Protein AF-B8C840-F1 (afdb_monomer)

Structure (mmCIF, N/CA/C/O backbone):
data_AF-B8C840-F1
#
_entry.id   AF-B8C840-F1
#
loop_
_atom_site.group_PDB
_atom_site.id
_atom_site.type_symbol
_atom_site.label_atom_id
_atom_site.label_alt_id
_atom_site.label_comp_id
_atom_site.label_asym_id
_atom_site.label_entity_id
_atom_site.label_seq_id
_atom_site.pdbx_PDB_ins_code
_atom_site.Cartn_x
_atom_site.Cartn_y
_atom_site.Cartn_z
_atom_site.occupancy
_atom_site.B_iso_or_equiv
_atom_site.auth_seq_id
_atom_site.auth_comp_id
_atom_site.auth_asym_id
_atom_site.auth_atom_id
_atom_site.pdbx_PDB_model_num
ATOM 1 N N . CYS A 1 1 ? 48.758 -0.152 -31.424 1.00 88.00 1 CYS A N 1
ATOM 2 C CA . CYS A 1 1 ? 49.260 -1.072 -30.377 1.00 88.00 1 CYS A CA 1
ATOM 3 C C . CYS A 1 1 ? 48.072 -1.676 -29.626 1.00 88.00 1 CYS A C 1
ATOM 5 O O . CYS A 1 1 ? 47.245 -0.907 -29.150 1.00 88.00 1 CYS A O 1
ATOM 7 N N . ALA A 1 2 ? 47.965 -3.009 -29.537 1.00 85.12 2 ALA A N 1
ATOM 8 C CA . ALA A 1 2 ? 46.848 -3.700 -28.872 1.00 85.12 2 ALA A CA 1
ATOM 9 C C . ALA A 1 2 ? 46.827 -3.501 -27.345 1.00 85.12 2 ALA A C 1
ATOM 11 O O . ALA A 1 2 ? 45.761 -3.512 -26.740 1.00 85.12 2 ALA A O 1
ATOM 12 N N . PHE A 1 3 ? 47.990 -3.249 -26.737 1.00 92.44 3 PHE A N 1
ATOM 13 C CA . PHE A 1 3 ? 48.136 -3.036 -25.296 1.00 92.44 3 PHE A CA 1
ATOM 14 C C . PHE A 1 3 ? 48.001 -1.573 -24.858 1.00 92.44 3 PHE A C 1
ATOM 16 O O . PHE A 1 3 ? 48.080 -1.289 -23.668 1.00 92.44 3 PHE A O 1
ATOM 23 N N . ARG A 1 4 ? 47.765 -0.638 -25.793 1.00 96.12 4 ARG A N 1
ATOM 24 C CA . ARG A 1 4 ? 47.537 0.770 -25.438 1.00 96.12 4 ARG A CA 1
ATOM 25 C C . ARG A 1 4 ? 46.320 0.886 -24.518 1.00 96.12 4 ARG A C 1
ATOM 27 O O . ARG A 1 4 ? 45.319 0.210 -24.760 1.00 96.12 4 ARG A O 1
ATOM 34 N N . LEU A 1 5 ? 46.405 1.749 -23.514 1.00 95.56 5 LEU A N 1
ATOM 35 C CA . LEU A 1 5 ? 45.273 2.071 -22.654 1.00 95.56 5 LEU A CA 1
ATOM 36 C C . LEU A 1 5 ? 44.304 3.001 -23.389 1.00 95.56 5 LEU A C 1
ATOM 38 O O . LEU A 1 5 ? 44.726 3.907 -24.109 1.00 95.56 5 LEU A O 1
ATOM 42 N N . VAL A 1 6 ? 43.012 2.743 -23.226 1.00 95.88 6 VAL A N 1
ATOM 43 C CA . VAL A 1 6 ? 41.904 3.551 -23.735 1.00 95.88 6 VAL A CA 1
ATOM 44 C C . VAL A 1 6 ? 40.851 3.687 -22.640 1.00 95.88 6 VAL A C 1
ATOM 46 O O . VAL A 1 6 ? 40.626 2.749 -21.875 1.00 95.88 6 VAL A O 1
ATOM 49 N N . SER A 1 7 ? 40.220 4.852 -22.559 1.00 96.56 7 SER A N 1
ATOM 50 C CA . SER A 1 7 ? 39.082 5.081 -21.665 1.00 96.56 7 SER A CA 1
ATOM 51 C C . SER A 1 7 ? 37.788 4.602 -22.319 1.00 96.56 7 SER A C 1
ATOM 53 O O . SER A 1 7 ? 37.662 4.622 -23.548 1.00 96.56 7 SER A O 1
ATOM 55 N N . CYS A 1 8 ? 36.829 4.166 -21.504 1.00 96.50 8 CYS A N 1
ATOM 56 C CA . CYS A 1 8 ? 35.516 3.760 -21.990 1.00 96.50 8 CYS A CA 1
ATOM 57 C C . CYS A 1 8 ? 34.793 4.920 -22.709 1.00 96.50 8 CYS A C 1
ATOM 59 O O . CYS A 1 8 ? 34.768 6.032 -22.183 1.00 96.50 8 CYS A O 1
ATOM 61 N N . PRO A 1 9 ? 34.169 4.689 -23.883 1.00 95.19 9 PRO A N 1
ATOM 62 C CA . PRO A 1 9 ? 33.398 5.722 -24.578 1.00 95.19 9 PRO A CA 1
ATOM 63 C C . PRO A 1 9 ? 32.013 5.976 -23.957 1.00 95.19 9 PRO A C 1
ATOM 65 O O . PRO A 1 9 ? 31.378 6.976 -24.287 1.00 95.19 9 PRO A O 1
ATOM 68 N N . ASN A 1 10 ? 31.519 5.082 -23.091 1.00 95.88 10 ASN A N 1
ATOM 69 C CA . ASN A 1 10 ? 30.205 5.227 -22.468 1.00 95.88 10 ASN A CA 1
ATOM 70 C C . ASN A 1 10 ? 30.218 6.365 -21.443 1.00 95.88 10 ASN A C 1
ATOM 72 O O . ASN A 1 10 ? 31.085 6.429 -20.568 1.00 95.88 10 ASN A O 1
ATOM 76 N N . THR A 1 11 ? 29.225 7.250 -21.530 1.00 93.00 11 THR A N 1
ATOM 77 C CA . THR A 1 11 ? 29.086 8.399 -20.630 1.00 93.00 11 THR A CA 1
ATOM 78 C C . THR A 1 11 ? 29.063 7.944 -19.170 1.00 93.00 11 THR A C 1
ATOM 80 O O . THR A 1 11 ? 28.338 7.018 -18.818 1.00 93.00 11 THR A O 1
ATOM 83 N N . ASN A 1 12 ? 29.835 8.619 -18.315 1.00 92.94 12 ASN A N 1
ATOM 84 C CA . ASN A 1 12 ? 29.974 8.337 -16.879 1.00 92.94 12 ASN A CA 1
ATOM 85 C C . ASN A 1 12 ? 30.680 7.020 -16.509 1.00 92.94 12 ASN A C 1
ATOM 87 O O . ASN A 1 12 ? 30.734 6.695 -15.326 1.00 92.94 12 ASN A O 1
ATOM 91 N N . CYS A 1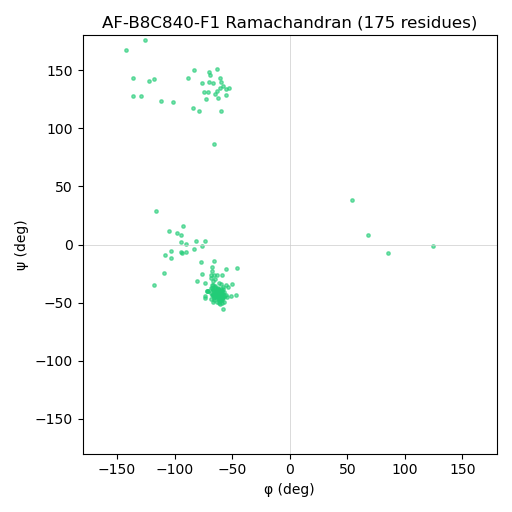 13 ? 31.270 6.288 -17.460 1.00 96.56 13 CYS A N 1
ATOM 92 C CA . CYS A 1 13 ? 32.135 5.158 -17.129 1.00 96.56 13 CYS A CA 1
ATOM 93 C C . CYS A 1 13 ? 33.573 5.636 -16.835 1.00 96.56 13 CYS A C 1
ATOM 95 O O . CYS A 1 13 ? 34.218 6.164 -17.741 1.00 96.56 13 CYS A O 1
ATOM 97 N N . PRO A 1 14 ? 34.110 5.448 -15.611 1.00 95.38 14 PRO A N 1
ATOM 98 C CA . PRO A 1 14 ? 35.467 5.884 -15.266 1.00 95.38 14 PRO A CA 1
ATOM 99 C C . PRO A 1 14 ? 36.563 4.889 -15.694 1.00 95.38 14 PRO A C 1
ATOM 101 O O . PRO A 1 14 ? 37.749 5.156 -15.504 1.00 95.38 14 PRO A O 1
ATOM 104 N N . GLU A 1 15 ? 36.187 3.731 -16.243 1.00 95.31 15 GLU A N 1
ATOM 105 C CA . GLU A 1 15 ? 37.113 2.634 -16.522 1.00 95.31 15 GLU A CA 1
ATOM 106 C C . GLU A 1 15 ? 38.082 2.951 -17.666 1.00 95.31 15 GLU A C 1
ATOM 108 O O . GLU A 1 15 ? 37.719 3.501 -18.711 1.00 95.31 15 GLU A O 1
ATOM 113 N N . THR A 1 16 ? 39.335 2.540 -17.473 1.00 95.56 16 THR A N 1
ATOM 114 C CA . THR A 1 16 ? 40.398 2.606 -18.479 1.00 95.56 16 THR A CA 1
ATOM 115 C C . THR A 1 16 ? 41.049 1.235 -18.587 1.00 95.56 16 THR A C 1
ATOM 117 O O . THR A 1 16 ? 41.482 0.659 -17.594 1.00 95.56 16 THR A O 1
ATOM 120 N N . PHE A 1 17 ? 41.136 0.704 -19.801 1.00 94.88 17 PHE A N 1
ATOM 121 C CA . PHE A 1 17 ? 41.582 -0.664 -20.060 1.00 94.88 17 PHE A CA 1
ATOM 122 C C . PHE A 1 17 ? 42.426 -0.733 -21.329 1.00 94.88 17 PHE A C 1
ATOM 124 O O . PHE A 1 17 ? 42.497 0.201 -22.126 1.00 94.88 17 PHE A O 1
ATOM 131 N N . SER A 1 18 ? 43.098 -1.862 -21.535 1.00 96.69 18 SER A N 1
ATOM 132 C CA . SER A 1 18 ? 43.821 -2.108 -22.779 1.00 96.69 18 SER A CA 1
ATOM 133 C C . SER A 1 18 ? 42.848 -2.236 -23.955 1.00 96.69 18 SER A C 1
ATOM 135 O O . SER A 1 18 ? 41.834 -2.919 -23.844 1.00 96.69 18 SER A O 1
ATOM 137 N N . PHE A 1 19 ? 43.190 -1.655 -25.109 1.00 94.88 19 PHE A N 1
ATOM 138 C CA . PHE A 1 19 ? 42.388 -1.736 -26.336 1.00 94.88 19 PHE A CA 1
ATOM 139 C C . PHE A 1 19 ? 41.978 -3.176 -26.701 1.00 94.88 19 PHE A C 1
ATOM 141 O O . PHE A 1 19 ? 40.864 -3.384 -27.179 1.00 94.88 19 PHE A O 1
ATOM 148 N N . LYS A 1 20 ? 42.827 -4.173 -26.410 1.00 95.38 20 LYS A N 1
ATOM 149 C CA . LYS A 1 20 ? 42.523 -5.606 -26.571 1.00 95.38 20 LYS A CA 1
ATOM 150 C C . LYS A 1 20 ? 41.255 -6.062 -25.823 1.00 95.38 20 LYS A C 1
ATOM 152 O O . LYS A 1 20 ? 40.557 -6.927 -26.332 1.00 95.38 20 LYS A O 1
ATOM 157 N N . TYR A 1 21 ? 40.956 -5.492 -24.655 1.00 95.19 21 TYR A N 1
ATOM 158 C CA . TYR A 1 21 ? 39.803 -5.856 -23.814 1.00 95.19 21 TYR A CA 1
ATOM 159 C C . TYR A 1 21 ? 38.596 -4.924 -23.993 1.00 95.19 21 TYR A C 1
ATOM 161 O O . TYR A 1 21 ? 37.638 -5.003 -23.231 1.00 95.19 21 TYR A O 1
ATOM 169 N N . SER A 1 22 ? 38.621 -4.043 -24.998 1.00 94.44 22 SER A N 1
ATOM 170 C CA . SER A 1 22 ? 37.544 -3.073 -25.231 1.00 94.44 22 SER A CA 1
ATOM 171 C C . SER A 1 22 ? 36.181 -3.716 -25.471 1.00 94.44 22 SER A C 1
ATOM 173 O O . SER A 1 22 ? 35.195 -3.274 -24.889 1.00 94.44 22 SER A O 1
ATOM 175 N N . GLN A 1 23 ? 36.133 -4.785 -26.267 1.00 95.44 23 GLN A N 1
ATOM 176 C CA . GLN A 1 23 ? 34.899 -5.522 -26.531 1.00 95.44 23 GLN A CA 1
ATOM 177 C C . GLN A 1 23 ? 34.361 -6.204 -25.266 1.00 95.44 23 GLN A C 1
ATOM 179 O O . GLN A 1 23 ? 33.185 -6.064 -24.954 1.00 95.44 23 GLN A O 1
ATOM 184 N N . GLN A 1 24 ? 35.232 -6.878 -24.508 1.00 96.19 24 GLN A N 1
ATOM 185 C CA . GLN A 1 24 ? 34.843 -7.532 -23.257 1.00 96.19 24 GLN A CA 1
ATOM 186 C C . GLN A 1 24 ? 34.270 -6.516 -22.258 1.00 96.19 24 GLN A C 1
ATOM 188 O O . GLN A 1 24 ? 33.223 -6.751 -21.664 1.00 96.19 24 GLN A O 1
ATOM 193 N N . HIS A 1 25 ? 34.914 -5.353 -22.109 1.00 96.44 25 HIS A N 1
ATOM 194 C CA . HIS A 1 25 ? 34.376 -4.293 -21.263 1.00 96.44 25 HIS A CA 1
ATOM 195 C C . HIS A 1 25 ? 33.009 -3.803 -21.759 1.00 96.44 25 HIS A C 1
ATOM 197 O O . HIS A 1 25 ? 32.104 -3.620 -20.955 1.00 96.44 25 HIS A O 1
ATOM 203 N N . ASP A 1 26 ? 32.832 -3.579 -23.062 1.00 95.56 26 ASP A N 1
ATOM 204 C CA . ASP A 1 26 ? 31.571 -3.091 -23.636 1.00 95.56 26 ASP A CA 1
ATOM 205 C C . ASP A 1 26 ? 30.384 -4.059 -23.409 1.00 95.56 26 ASP A C 1
ATOM 207 O O . ASP A 1 26 ? 29.239 -3.633 -23.197 1.00 95.56 26 ASP A O 1
ATOM 211 N N . GLU A 1 27 ? 30.650 -5.366 -23.383 1.00 95.38 27 GLU A N 1
ATOM 212 C CA . GLU A 1 27 ? 29.661 -6.404 -23.065 1.00 95.38 27 GLU A CA 1
ATOM 213 C C . GLU A 1 27 ? 29.176 -6.333 -21.605 1.00 95.38 27 GLU A C 1
ATOM 215 O O . GLU A 1 27 ? 27.996 -6.579 -21.340 1.00 95.38 27 GLU A O 1
ATOM 220 N N . GLU A 1 28 ? 30.028 -5.893 -20.678 1.00 95.56 28 GLU A N 1
ATOM 221 C CA . GLU A 1 28 ? 29.753 -5.858 -19.233 1.00 95.56 28 GLU A CA 1
ATOM 222 C C . GLU A 1 28 ? 29.546 -4.439 -18.674 1.00 95.56 28 GLU A C 1
ATOM 224 O O . GLU A 1 28 ? 29.110 -4.268 -17.534 1.00 95.56 28 GLU A O 1
ATOM 229 N N . CYS A 1 29 ? 29.812 -3.399 -19.469 1.00 97.31 29 CYS A N 1
ATOM 230 C CA . CYS A 1 29 ? 29.805 -2.014 -19.017 1.00 97.31 29 CYS A CA 1
ATOM 231 C C . CYS A 1 29 ? 28.429 -1.620 -18.465 1.00 97.31 29 CYS A C 1
ATOM 233 O O . CYS A 1 29 ? 27.440 -1.543 -19.202 1.00 97.31 29 CYS A O 1
ATOM 235 N N . GLY A 1 30 ? 28.377 -1.318 -17.165 1.00 96.88 30 GLY A N 1
ATOM 236 C CA . GLY A 1 30 ? 27.159 -0.891 -16.472 1.00 96.88 30 GLY A CA 1
ATOM 237 C C . GLY A 1 30 ? 26.587 0.435 -16.985 1.00 96.88 30 GLY A C 1
ATOM 238 O O . GLY A 1 30 ? 25.382 0.643 -16.912 1.00 96.88 30 GLY A O 1
ATOM 239 N N . PHE A 1 31 ? 27.433 1.300 -17.548 1.00 97.44 31 PHE A N 1
ATOM 240 C CA . PHE A 1 31 ? 27.059 2.620 -18.069 1.00 97.44 31 PHE A CA 1
ATOM 241 C C . PHE A 1 31 ? 26.647 2.602 -19.541 1.00 97.44 31 PHE A C 1
ATOM 243 O O . PHE A 1 31 ? 26.190 3.615 -20.070 1.00 97.44 31 PHE A O 1
ATOM 250 N N . LYS A 1 32 ? 26.799 1.460 -20.219 1.00 97.12 32 LYS A N 1
ATOM 251 C CA . LYS A 1 32 ? 26.339 1.308 -21.594 1.00 97.12 32 LYS A CA 1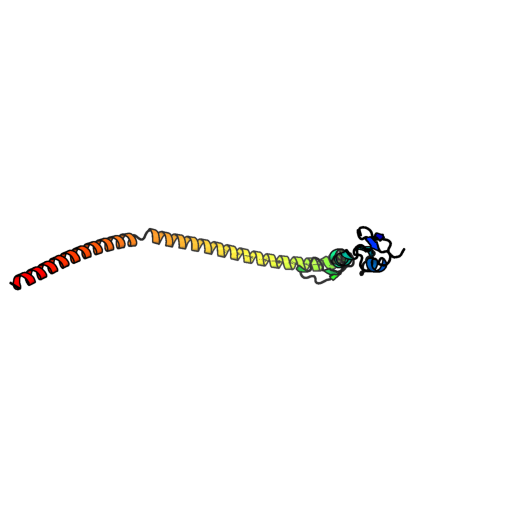
ATOM 252 C C . LYS A 1 32 ? 24.828 1.487 -21.642 1.00 97.12 32 LYS A C 1
ATOM 254 O O . LYS A 1 32 ? 24.099 0.797 -20.929 1.00 97.12 32 LYS A O 1
ATOM 259 N N . LEU A 1 33 ? 24.368 2.392 -22.498 1.00 97.38 33 LEU A N 1
ATOM 260 C CA . LEU A 1 33 ? 22.947 2.587 -22.738 1.00 97.38 33 LEU A CA 1
ATOM 261 C C . LEU A 1 33 ? 22.398 1.420 -23.560 1.00 97.38 33 LEU A C 1
ATOM 263 O O . LEU A 1 33 ? 22.900 1.115 -24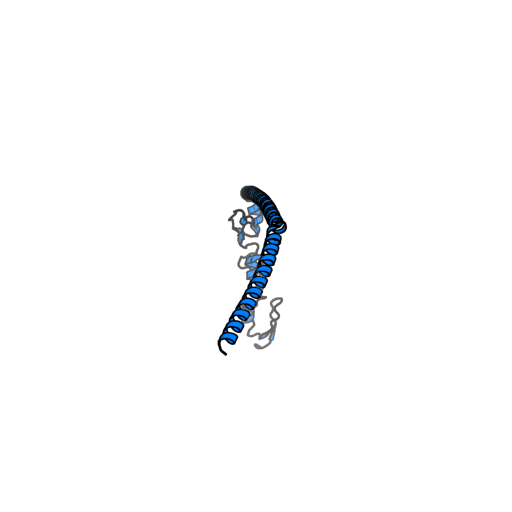.641 1.00 97.38 33 LEU A O 1
ATOM 267 N N . LEU A 1 34 ? 21.358 0.780 -23.042 1.00 96.62 34 LEU A N 1
ATOM 268 C CA . LEU A 1 34 ? 20.633 -0.303 -23.689 1.00 96.62 34 LEU A CA 1
ATOM 269 C C . LEU A 1 34 ? 19.181 0.121 -23.915 1.00 96.62 34 LEU A C 1
ATOM 271 O O . LEU A 1 34 ? 18.605 0.783 -23.047 1.00 96.62 34 LEU A O 1
ATOM 275 N N . PRO A 1 35 ? 18.561 -0.257 -25.043 1.00 97.62 35 PRO A N 1
ATOM 276 C CA . PRO A 1 35 ? 17.136 -0.032 -25.226 1.00 97.62 35 PRO A CA 1
ATOM 277 C C . PRO A 1 35 ? 16.351 -0.780 -24.146 1.00 97.62 35 PRO A C 1
ATOM 279 O O . PRO A 1 35 ? 16.714 -1.889 -23.744 1.00 97.62 35 PRO A O 1
ATOM 282 N N . CYS A 1 36 ? 15.266 -0.171 -23.673 1.00 97.38 36 CYS A N 1
ATOM 283 C CA . CYS A 1 36 ? 14.365 -0.826 -22.736 1.00 97.38 36 CYS A CA 1
ATOM 284 C C . CYS A 1 36 ? 13.871 -2.168 -23.312 1.00 97.38 36 CYS A C 1
ATOM 286 O O . CYS A 1 36 ? 13.320 -2.166 -24.413 1.00 97.38 36 CYS A O 1
ATOM 288 N N . PRO A 1 37 ? 13.964 -3.289 -22.570 1.00 96.06 37 PRO A N 1
ATOM 289 C CA . PRO A 1 37 ? 13.440 -4.586 -23.014 1.00 96.06 37 PRO A CA 1
ATOM 290 C C . PRO A 1 37 ? 11.933 -4.583 -23.301 1.00 96.06 37 PRO A C 1
ATOM 292 O O . PRO A 1 37 ? 11.448 -5.374 -24.102 1.00 96.06 37 PRO A O 1
ATOM 295 N N . SER A 1 38 ? 11.184 -3.682 -22.659 1.00 95.00 38 SER A N 1
ATOM 296 C CA . SER A 1 38 ? 9.754 -3.475 -22.910 1.00 95.00 38 SER A CA 1
ATOM 297 C C . SER A 1 38 ? 9.476 -2.587 -24.129 1.00 95.00 38 SER A C 1
ATOM 299 O O . SER A 1 38 ? 8.322 -2.267 -24.383 1.00 95.00 38 SER A O 1
ATOM 301 N N . ASN A 1 39 ? 10.508 -2.151 -24.860 1.00 95.69 39 ASN A N 1
ATOM 302 C CA . ASN A 1 39 ? 10.416 -1.277 -26.032 1.00 95.69 39 ASN A CA 1
ATOM 303 C C . ASN A 1 39 ? 9.657 0.037 -25.779 1.00 95.69 39 ASN A C 1
ATOM 305 O O . ASN A 1 39 ? 8.956 0.540 -26.651 1.00 95.69 39 ASN A O 1
ATOM 309 N N . CYS A 1 40 ? 9.836 0.643 -24.600 1.00 96.19 40 CYS A N 1
ATOM 310 C CA . CYS A 1 40 ? 9.219 1.934 -24.266 1.00 96.19 40 CYS A CA 1
ATOM 311 C C . CYS A 1 40 ? 9.859 3.148 -24.972 1.00 96.19 40 CYS A C 1
ATOM 313 O O . CYS A 1 40 ? 9.484 4.282 -24.693 1.00 96.19 40 CYS A O 1
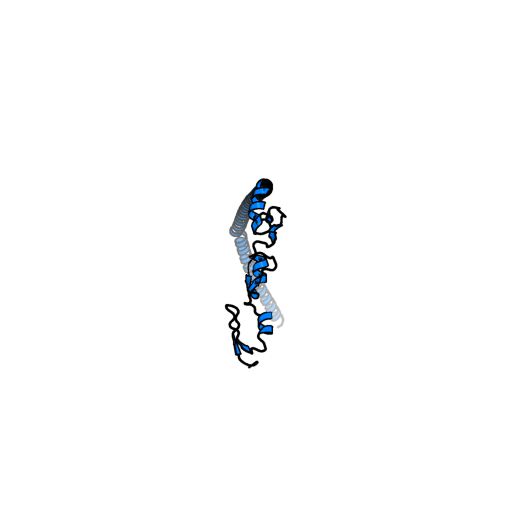ATOM 315 N N . GLY A 1 41 ? 10.850 2.925 -25.844 1.00 96.25 41 GLY A N 1
ATOM 316 C CA . GLY A 1 41 ? 11.566 3.971 -26.584 1.00 96.25 41 GLY A CA 1
ATOM 317 C C . GLY A 1 41 ? 12.740 4.619 -25.838 1.00 96.25 41 GLY A C 1
ATOM 318 O O . GLY A 1 41 ? 13.489 5.378 -26.444 1.00 96.25 41 GLY A O 1
ATOM 319 N N . MET A 1 42 ? 12.943 4.307 -24.554 1.00 96.75 42 MET A N 1
ATOM 320 C CA . MET A 1 42 ? 14.058 4.838 -23.760 1.00 96.75 42 MET A CA 1
ATOM 321 C C . MET A 1 42 ? 15.313 3.965 -23.866 1.00 96.75 42 MET A C 1
ATOM 323 O O . MET A 1 42 ? 15.227 2.734 -23.843 1.00 96.75 42 MET A O 1
ATOM 327 N N . SER A 1 43 ? 16.477 4.616 -23.874 1.00 97.19 43 SER A N 1
ATOM 328 C CA . SER A 1 43 ? 17.784 3.980 -23.687 1.00 97.19 43 SER A CA 1
ATOM 329 C C . SER A 1 43 ? 18.263 4.211 -22.254 1.00 97.19 43 SER A C 1
ATOM 331 O O . SER A 1 43 ? 18.358 5.355 -21.812 1.00 97.19 43 SER A O 1
ATOM 333 N N . ILE A 1 44 ? 18.538 3.136 -21.516 1.00 97.31 44 ILE A N 1
ATOM 334 C CA . ILE A 1 44 ? 18.821 3.148 -20.073 1.00 97.31 44 ILE A CA 1
ATOM 335 C C . ILE A 1 44 ? 20.206 2.539 -19.816 1.00 97.31 44 ILE A C 1
ATOM 337 O O . ILE A 1 44 ? 20.542 1.544 -20.461 1.00 97.31 44 ILE A O 1
ATOM 341 N N . PRO A 1 45 ? 21.011 3.075 -18.880 1.00 97.38 45 PRO A N 1
ATOM 342 C CA . PRO A 1 45 ? 22.252 2.430 -18.454 1.00 97.38 45 PRO A CA 1
ATOM 343 C C . PRO A 1 45 ? 22.010 0.977 -18.034 1.00 97.38 45 PRO A C 1
ATOM 345 O O . PRO A 1 45 ? 21.064 0.699 -17.295 1.00 97.38 45 PRO A O 1
ATOM 348 N N . ARG A 1 46 ? 22.851 0.040 -18.484 1.00 97.31 46 ARG A N 1
ATOM 349 C CA . ARG A 1 46 ? 22.734 -1.402 -18.196 1.00 97.31 46 ARG A CA 1
ATOM 350 C C . ARG A 1 46 ? 22.485 -1.689 -16.713 1.00 97.31 46 ARG A C 1
ATOM 352 O O . ARG A 1 46 ? 21.634 -2.515 -16.387 1.00 97.31 46 ARG A O 1
ATOM 359 N N . ASN A 1 47 ? 23.195 -1.002 -15.822 1.00 96.44 47 ASN A N 1
ATOM 360 C CA . ASN A 1 47 ? 23.044 -1.154 -14.374 1.00 96.44 47 ASN A CA 1
ATOM 361 C C . ASN A 1 47 ? 21.689 -0.654 -13.835 1.00 96.44 47 ASN A C 1
ATOM 363 O O . ASN A 1 47 ? 21.276 -1.092 -12.770 1.00 96.44 47 ASN A O 1
ATOM 367 N N . GLU A 1 48 ? 20.962 0.194 -14.559 1.00 97.38 48 GLU A N 1
ATOM 368 C CA . GLU A 1 48 ? 19.663 0.749 -14.163 1.00 97.38 48 GLU A CA 1
ATOM 369 C C . GLU A 1 48 ? 18.468 0.096 -14.867 1.00 97.38 48 GLU A C 1
ATOM 371 O O . GLU A 1 48 ? 17.330 0.302 -14.439 1.00 97.38 48 GLU A O 1
ATOM 376 N N . VAL A 1 49 ? 18.689 -0.714 -15.911 1.00 97.12 49 VAL A N 1
ATOM 377 C CA . VAL A 1 49 ? 17.609 -1.343 -16.701 1.00 97.12 49 VAL A CA 1
ATOM 378 C C . VAL A 1 49 ? 16.592 -2.056 -15.806 1.00 97.12 49 VAL A C 1
ATOM 380 O O . VAL A 1 49 ? 15.387 -1.890 -15.983 1.00 97.12 49 VAL A O 1
ATOM 383 N N . HIS A 1 50 ? 17.061 -2.803 -14.805 1.00 96.25 50 HIS A N 1
ATOM 384 C CA . HIS A 1 50 ? 16.192 -3.545 -13.891 1.00 96.25 50 HIS A CA 1
ATOM 385 C C . HIS A 1 50 ? 15.276 -2.629 -13.056 1.00 96.25 50 HIS A C 1
ATOM 387 O O . HIS A 1 50 ? 14.087 -2.910 -12.914 1.00 96.25 50 HIS A O 1
ATOM 393 N N . ILE A 1 51 ? 15.798 -1.501 -12.562 1.00 97.25 51 ILE A N 1
ATOM 394 C CA . ILE A 1 51 ? 15.023 -0.494 -11.818 1.00 97.25 51 ILE A CA 1
ATOM 395 C C . ILE A 1 51 ? 14.039 0.197 -12.758 1.00 97.25 51 ILE A C 1
ATOM 397 O O . ILE A 1 51 ? 12.884 0.415 -12.399 1.00 97.25 51 ILE A O 1
ATOM 401 N N . HIS A 1 52 ? 14.474 0.530 -13.976 1.00 97.69 52 HIS A N 1
ATOM 402 C CA . HIS A 1 52 ? 13.600 1.138 -14.967 1.00 97.69 52 HIS A CA 1
ATOM 403 C C . HIS A 1 52 ? 12.389 0.248 -15.251 1.00 97.69 52 HIS A C 1
ATOM 405 O O . HIS A 1 52 ? 11.264 0.704 -15.084 1.00 97.69 52 HIS A O 1
ATOM 411 N N . VAL A 1 53 ? 12.601 -1.01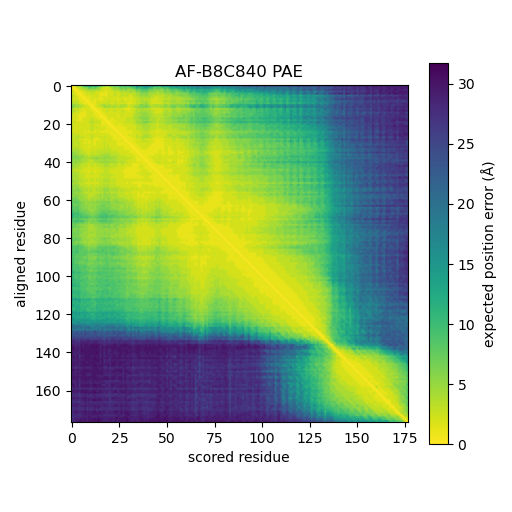2 -15.636 1.00 96.69 53 VAL A N 1
ATOM 412 C CA . VAL A 1 53 ? 11.506 -1.925 -16.004 1.00 96.69 53 VAL A CA 1
ATOM 413 C C . VAL A 1 53 ? 10.560 -2.170 -14.826 1.00 96.69 53 VAL A C 1
ATOM 415 O O . VAL A 1 53 ? 9.349 -2.218 -15.028 1.00 96.69 53 VAL A O 1
ATOM 418 N N . ARG A 1 54 ? 11.089 -2.272 -13.602 1.00 95.75 54 ARG A N 1
ATOM 419 C CA . ARG A 1 54 ? 10.283 -2.517 -12.400 1.00 95.75 54 ARG A CA 1
ATOM 420 C C . ARG A 1 54 ? 9.478 -1.297 -11.949 1.00 95.75 54 ARG A C 1
ATOM 422 O O . ARG A 1 54 ? 8.305 -1.446 -11.633 1.00 95.75 54 ARG A O 1
ATOM 429 N N . ASP A 1 55 ? 10.085 -0.108 -11.931 1.00 95.50 55 ASP A N 1
ATOM 430 C CA . ASP A 1 55 ? 9.522 1.036 -11.195 1.00 95.50 55 ASP A CA 1
ATOM 431 C C . ASP A 1 55 ? 9.166 2.229 -12.095 1.00 95.50 55 ASP A C 1
ATOM 433 O O . ASP A 1 55 ? 8.183 2.929 -11.842 1.00 95.50 55 ASP A O 1
ATOM 437 N N . LYS A 1 56 ? 9.946 2.476 -13.156 1.00 96.31 56 LYS A N 1
ATOM 438 C CA . LYS A 1 56 ? 9.898 3.742 -13.918 1.00 96.31 56 LYS A CA 1
ATOM 439 C C . LYS A 1 56 ? 9.291 3.617 -15.316 1.00 96.31 56 LYS A C 1
ATOM 441 O O . LYS A 1 56 ? 8.837 4.612 -15.870 1.00 96.31 56 LYS A O 1
ATOM 446 N N . CYS A 1 57 ? 9.328 2.432 -15.916 1.00 97.81 57 CYS A N 1
ATOM 447 C CA . CYS A 1 57 ? 8.896 2.207 -17.289 1.00 97.81 57 CYS A CA 1
ATOM 448 C C . CYS A 1 57 ? 7.395 2.462 -17.417 1.00 97.81 57 CYS A C 1
ATOM 450 O O . CYS A 1 57 ? 6.606 1.896 -16.671 1.00 97.81 57 CYS A O 1
ATOM 452 N N . VAL A 1 58 ? 6.987 3.269 -18.394 1.00 97.44 58 VAL A N 1
ATOM 453 C CA . VAL A 1 58 ? 5.566 3.578 -18.639 1.00 97.44 58 VAL A CA 1
ATOM 454 C C . VAL A 1 58 ? 4.769 2.367 -19.138 1.00 97.44 58 VAL A C 1
ATOM 456 O O . VAL A 1 58 ? 3.558 2.299 -18.948 1.00 97.44 58 VAL A O 1
ATOM 459 N N . LEU A 1 59 ? 5.462 1.384 -19.724 1.00 97.69 59 LEU A N 1
ATOM 460 C CA . LEU A 1 59 ? 4.885 0.133 -20.225 1.00 97.69 59 LEU A CA 1
ATOM 461 C C . LEU A 1 59 ? 4.962 -1.016 -19.214 1.00 97.69 59 LEU A C 1
ATOM 463 O O . LEU A 1 59 ? 4.567 -2.136 -19.535 1.00 97.69 59 LEU A O 1
ATOM 467 N N . ARG A 1 60 ? 5.487 -0.779 -18.003 1.00 97.25 60 ARG A N 1
ATOM 468 C CA . ARG A 1 60 ? 5.507 -1.813 -16.962 1.00 97.25 60 ARG A CA 1
ATOM 469 C C . ARG A 1 60 ? 4.086 -2.208 -16.577 1.00 97.25 60 ARG A C 1
ATOM 471 O O . ARG A 1 60 ? 3.185 -1.368 -16.593 1.00 97.25 60 ARG A O 1
ATOM 478 N N . ALA A 1 61 ? 3.922 -3.452 -16.144 1.00 96.81 61 ALA A N 1
ATOM 479 C CA . ALA A 1 61 ? 2.703 -3.885 -15.480 1.00 96.81 61 ALA A CA 1
ATOM 480 C C . ALA A 1 61 ? 2.518 -3.105 -14.165 1.00 96.81 61 ALA A C 1
ATOM 482 O O . ALA A 1 61 ? 3.453 -2.955 -13.372 1.00 96.81 61 ALA A O 1
ATOM 483 N N . ALA A 1 62 ? 1.318 -2.580 -13.954 1.00 97.06 62 ALA A N 1
ATOM 484 C CA . ALA A 1 62 ? 0.929 -1.822 -12.780 1.00 97.06 62 ALA A CA 1
ATOM 485 C C . ALA A 1 62 ? -0.455 -2.282 -12.313 1.00 97.06 62 ALA A C 1
ATOM 487 O O . ALA A 1 62 ? -1.409 -2.322 -13.091 1.00 97.06 62 ALA A O 1
ATOM 488 N N . GLU A 1 63 ? -0.554 -2.622 -11.033 1.00 97.94 63 GLU A N 1
ATOM 489 C CA . GLU A 1 63 ? -1.835 -2.880 -10.380 1.00 97.94 63 GLU A CA 1
ATOM 490 C C . GLU A 1 63 ? -2.626 -1.578 -10.227 1.00 97.94 63 GLU A C 1
ATOM 492 O O . GLU A 1 63 ? -2.055 -0.496 -10.040 1.00 97.94 63 GLU A O 1
ATOM 497 N N . CYS A 1 64 ? -3.954 -1.682 -10.284 1.00 98.00 64 CYS A N 1
ATOM 498 C CA . CYS A 1 64 ? -4.828 -0.560 -9.973 1.00 98.00 64 CYS A CA 1
ATOM 499 C C . CYS A 1 64 ? -4.558 -0.040 -8.541 1.00 98.00 64 CYS A C 1
ATOM 501 O O . CYS A 1 64 ? -4.498 -0.840 -7.605 1.00 98.00 64 CYS A O 1
ATOM 503 N N . PRO A 1 65 ? -4.478 1.287 -8.308 1.00 96.94 65 PRO A N 1
ATOM 504 C CA . PRO A 1 65 ? -4.327 1.856 -6.963 1.00 96.94 65 PRO A CA 1
ATOM 505 C C . PRO A 1 65 ? -5.412 1.432 -5.957 1.00 96.94 65 PRO A C 1
ATOM 507 O O . PRO A 1 65 ? -5.202 1.508 -4.749 1.00 96.94 65 PRO A O 1
ATOM 510 N N . LEU A 1 66 ? -6.570 0.975 -6.446 1.00 97.31 66 LEU A N 1
ATOM 511 C CA . LEU A 1 66 ? -7.685 0.464 -5.643 1.00 97.31 66 LEU A CA 1
ATOM 512 C C . LEU A 1 66 ? -7.632 -1.060 -5.435 1.00 97.31 66 LEU A C 1
ATOM 514 O O . LEU A 1 66 ? -8.621 -1.657 -5.005 1.00 97.31 66 LEU A O 1
ATOM 518 N N . ALA A 1 67 ? -6.491 -1.707 -5.688 1.00 97.44 67 ALA A N 1
ATOM 519 C CA . ALA A 1 67 ? -6.319 -3.139 -5.450 1.00 97.44 67 ALA A CA 1
ATOM 520 C C . ALA A 1 67 ? -6.572 -3.540 -3.992 1.00 97.44 67 ALA A C 1
ATOM 522 O O . ALA A 1 67 ? -7.236 -4.539 -3.725 1.00 97.44 67 ALA A O 1
ATOM 523 N N . CYS A 1 68 ? -6.176 -2.695 -3.037 1.00 95.44 68 CYS A N 1
ATOM 524 C CA . CYS A 1 68 ? -6.450 -2.904 -1.611 1.00 95.44 68 CYS A CA 1
ATOM 525 C C . CYS A 1 68 ? -7.945 -2.833 -1.235 1.00 95.44 68 CYS A C 1
ATOM 527 O O . CYS A 1 68 ? -8.325 -3.233 -0.128 1.00 95.44 68 CYS A O 1
ATOM 529 N N . LEU A 1 69 ? -8.787 -2.317 -2.137 1.00 95.56 69 LEU A N 1
ATOM 530 C CA . LEU A 1 69 ? -10.242 -2.264 -1.996 1.00 95.56 69 LEU A CA 1
ATOM 531 C C . LEU A 1 69 ? -10.966 -3.324 -2.839 1.00 95.56 69 LEU A C 1
ATOM 533 O O . LEU A 1 69 ? -12.177 -3.459 -2.694 1.00 95.56 69 LEU A O 1
ATOM 537 N N . GLY A 1 70 ? -10.247 -4.088 -3.671 1.00 94.81 70 GLY A N 1
ATOM 538 C CA . GLY A 1 70 ? -10.796 -5.235 -4.402 1.00 94.81 70 GLY A CA 1
ATOM 539 C C . GLY A 1 70 ? -10.621 -5.216 -5.923 1.00 94.81 70 GLY A C 1
ATOM 540 O O . GLY A 1 70 ? -11.031 -6.176 -6.571 1.00 94.81 70 GLY A O 1
ATOM 541 N N . CYS A 1 71 ? -10.016 -4.183 -6.520 1.00 97.69 71 CYS A N 1
ATOM 542 C CA . CYS A 1 71 ? -9.757 -4.185 -7.964 1.00 97.69 71 CYS A CA 1
ATOM 543 C C . CYS A 1 71 ? -8.530 -5.046 -8.315 1.00 97.69 71 CYS A C 1
ATOM 545 O O . CYS A 1 71 ? -7.407 -4.705 -7.969 1.00 97.69 71 CYS A O 1
ATOM 547 N N . THR A 1 72 ? -8.712 -6.146 -9.042 1.00 96.94 72 THR A N 1
ATOM 548 C CA . THR A 1 72 ? -7.617 -7.071 -9.405 1.00 96.94 72 THR A CA 1
ATOM 549 C C . THR A 1 72 ? -6.991 -6.783 -10.771 1.00 96.94 72 THR A C 1
ATOM 551 O O . THR A 1 72 ? -6.187 -7.571 -11.270 1.00 96.94 72 THR A O 1
ATOM 554 N N . THR A 1 73 ? -7.360 -5.666 -11.402 1.00 97.88 73 THR A N 1
ATOM 555 C CA . THR A 1 73 ? -6.910 -5.338 -12.757 1.00 97.88 73 THR A CA 1
ATOM 556 C C . THR A 1 73 ? -5.450 -4.895 -12.757 1.00 97.88 73 THR A C 1
ATOM 558 O O . THR A 1 73 ? -5.047 -4.010 -11.997 1.00 97.88 73 THR A O 1
ATOM 561 N N . VAL A 1 74 ? -4.674 -5.480 -13.669 1.00 97.88 74 VAL A N 1
ATOM 562 C CA . VAL A 1 74 ? -3.302 -5.077 -13.981 1.00 97.88 74 VAL A CA 1
ATOM 563 C C . VAL A 1 74 ? -3.288 -4.486 -15.384 1.00 97.88 74 VAL A C 1
ATOM 565 O O . VAL A 1 74 ? -3.704 -5.139 -16.340 1.00 97.88 74 VAL A O 1
ATOM 568 N N . VAL A 1 75 ? -2.810 -3.252 -15.508 1.00 97.56 75 VAL A N 1
ATOM 569 C CA . VAL A 1 75 ? -2.686 -2.524 -16.781 1.00 97.56 75 VAL A CA 1
ATOM 570 C C . VAL A 1 75 ? -1.255 -2.030 -16.972 1.00 97.56 75 VAL A C 1
ATOM 572 O O . VAL A 1 75 ? -0.410 -2.200 -16.094 1.00 97.56 75 VAL A O 1
ATOM 575 N N . GLN A 1 76 ? -0.942 -1.421 -18.116 1.00 97.94 76 GLN A N 1
ATOM 576 C CA . GLN A 1 76 ? 0.320 -0.692 -18.244 1.00 97.94 76 GLN A CA 1
ATOM 577 C C . GLN A 1 76 ? 0.284 0.566 -17.374 1.00 97.94 76 GLN A C 1
ATOM 579 O O . GLN A 1 76 ? -0.763 1.197 -17.242 1.00 97.94 76 GLN A O 1
ATOM 584 N N . ALA A 1 77 ? 1.423 0.968 -16.808 1.00 97.75 77 ALA A N 1
ATOM 585 C CA . ALA A 1 77 ? 1.485 2.142 -15.935 1.00 97.75 77 ALA A CA 1
ATOM 586 C C . ALA A 1 77 ? 0.906 3.417 -16.583 1.00 97.75 77 ALA A C 1
ATOM 588 O O . ALA A 1 77 ? 0.229 4.187 -15.906 1.00 97.75 77 ALA A O 1
ATOM 589 N N . GLN A 1 78 ? 1.102 3.612 -17.890 1.00 97.31 78 GLN A N 1
ATOM 590 C CA . GLN A 1 78 ? 0.509 4.729 -18.639 1.00 97.31 78 GLN A CA 1
ATOM 591 C C . GLN A 1 78 ? -1.026 4.687 -18.740 1.00 97.31 78 GLN A C 1
ATOM 593 O O . GLN A 1 78 ? -1.662 5.729 -18.872 1.00 97.31 78 GLN A O 1
ATOM 598 N N . ASP A 1 79 ? -1.628 3.501 -18.653 1.00 98.19 79 ASP A N 1
ATOM 599 C CA . ASP A 1 79 ? -3.065 3.285 -18.842 1.00 98.19 79 ASP A CA 1
ATOM 600 C C . ASP A 1 79 ? -3.863 3.321 -17.536 1.00 98.19 79 ASP A C 1
ATOM 602 O O . ASP A 1 79 ? -5.094 3.324 -17.570 1.00 98.19 79 ASP A O 1
ATOM 606 N N . VAL A 1 80 ? -3.197 3.385 -16.378 1.00 98.19 80 VAL A N 1
ATOM 607 C CA . VAL A 1 80 ? -3.858 3.383 -15.062 1.00 98.19 80 VAL A CA 1
ATOM 608 C C . VAL A 1 80 ? -4.907 4.490 -14.963 1.00 98.19 80 VAL A C 1
ATOM 610 O O . VAL A 1 80 ? -6.029 4.231 -14.541 1.00 98.19 80 VAL A O 1
ATOM 613 N N . ALA A 1 81 ? -4.589 5.712 -15.399 1.00 98.00 81 ALA A N 1
ATOM 614 C CA . ALA A 1 81 ? -5.528 6.833 -15.337 1.00 98.00 81 ALA A CA 1
ATOM 615 C C . ALA A 1 81 ? -6.788 6.595 -16.188 1.00 98.00 81 ALA A C 1
ATOM 617 O O . ALA A 1 81 ? -7.897 6.922 -15.766 1.00 98.00 81 ALA A O 1
ATOM 618 N N . ARG A 1 82 ? -6.623 5.986 -17.366 1.00 98.44 82 ARG A N 1
ATOM 619 C CA . ARG A 1 82 ? -7.736 5.627 -18.249 1.00 98.44 82 ARG A CA 1
ATOM 620 C C . ARG A 1 82 ? -8.610 4.546 -17.616 1.00 98.44 82 ARG A C 1
ATOM 622 O O . ARG A 1 82 ? -9.812 4.753 -17.498 1.00 98.44 82 ARG A O 1
ATOM 629 N N . HIS A 1 83 ? -8.002 3.470 -17.118 1.00 98.25 83 HIS A N 1
ATOM 630 C CA . HIS A 1 83 ? -8.699 2.402 -16.396 1.00 98.25 83 HIS A CA 1
ATOM 631 C C . HIS A 1 83 ? -9.510 2.934 -15.201 1.00 98.25 83 HIS A C 1
ATOM 633 O O . HIS A 1 83 ? -10.659 2.541 -15.002 1.00 98.25 83 HIS A O 1
ATOM 639 N N . LEU A 1 84 ? -8.938 3.856 -14.418 1.00 97.88 84 LEU A N 1
ATOM 640 C CA . LEU A 1 84 ? -9.623 4.467 -13.276 1.00 97.88 84 LEU A CA 1
ATOM 641 C C . LEU A 1 84 ? -10.889 5.230 -13.686 1.00 97.88 84 LEU A C 1
ATOM 643 O O . LEU A 1 84 ? -11.894 5.141 -12.982 1.00 97.88 84 LEU A O 1
ATOM 647 N N . ASN A 1 85 ? -10.846 5.945 -14.812 1.00 97.56 85 ASN A N 1
ATOM 648 C CA . ASN A 1 85 ? -11.996 6.681 -15.334 1.00 97.56 85 ASN A CA 1
ATOM 649 C C . ASN A 1 85 ? -13.057 5.753 -15.938 1.00 97.56 85 ASN A C 1
ATOM 651 O O . ASN A 1 85 ? -14.241 5.911 -15.639 1.00 97.56 85 ASN A O 1
ATOM 655 N N . GLU A 1 86 ? -12.641 4.786 -16.759 1.00 98.00 86 GLU A N 1
ATOM 656 C CA . GLU A 1 86 ? -13.546 3.862 -17.460 1.00 98.00 86 GLU A CA 1
ATOM 657 C C . GLU A 1 86 ? -14.328 2.951 -16.501 1.00 98.00 86 GLU A C 1
ATOM 659 O O . GLU A 1 86 ? -15.463 2.595 -16.800 1.00 98.00 86 GLU A O 1
ATOM 664 N N . HIS A 1 87 ? -13.763 2.628 -15.333 1.00 97.19 87 HIS A N 1
ATOM 665 C CA . HIS A 1 87 ? -14.385 1.764 -14.318 1.00 97.19 87 HIS A CA 1
ATOM 666 C C . HIS A 1 87 ? -14.676 2.500 -13.003 1.00 97.19 87 HIS A C 1
ATOM 668 O O . HIS A 1 87 ? -14.624 1.922 -11.913 1.00 97.19 87 HIS A O 1
ATOM 674 N N . SER A 1 88 ? -14.911 3.811 -13.080 1.00 97.12 88 SER A N 1
ATOM 675 C CA . SER A 1 88 ? -15.092 4.657 -11.897 1.00 97.12 88 SER A CA 1
ATOM 676 C C . SER A 1 88 ? -16.276 4.219 -11.028 1.00 97.12 88 SER A C 1
ATOM 678 O O . SER A 1 88 ? -16.154 4.203 -9.809 1.00 97.12 88 SER A O 1
ATOM 680 N N . ASP A 1 89 ? -17.379 3.780 -11.627 1.00 97.44 89 ASP A N 1
ATOM 681 C CA . ASP A 1 89 ? -18.566 3.243 -10.955 1.00 97.44 89 ASP A CA 1
ATOM 682 C C . ASP A 1 89 ? -18.256 2.013 -10.083 1.00 97.44 89 ASP A C 1
ATOM 684 O O . ASP A 1 89 ? -18.615 1.974 -8.902 1.00 97.44 89 ASP A O 1
ATOM 688 N N . GLN A 1 90 ? -17.517 1.043 -10.625 1.00 96.94 90 GLN A N 1
ATOM 689 C CA . GLN A 1 90 ? -17.073 -0.136 -9.885 1.00 96.94 90 GLN A CA 1
ATOM 690 C C . GLN A 1 90 ? -16.122 0.254 -8.745 1.00 96.94 90 GLN A C 1
ATOM 692 O O . GLN A 1 90 ? -16.247 -0.238 -7.620 1.00 96.94 90 GLN A O 1
ATOM 697 N N . HIS A 1 91 ? -15.196 1.176 -9.010 1.00 98.12 91 HIS A N 1
ATOM 698 C CA . HIS A 1 91 ? -14.287 1.697 -7.995 1.00 98.12 91 HIS A CA 1
ATOM 699 C C . HIS A 1 91 ? -15.031 2.434 -6.870 1.00 98.12 91 HIS A C 1
ATOM 701 O O . HIS A 1 91 ? -14.722 2.222 -5.695 1.00 98.12 91 HIS A O 1
ATOM 707 N N . PHE A 1 92 ? -16.049 3.236 -7.193 1.00 97.56 92 PHE A N 1
ATOM 708 C CA . PHE A 1 92 ? -16.897 3.897 -6.200 1.00 97.56 92 PHE A CA 1
ATOM 709 C C . PHE A 1 92 ? -17.658 2.888 -5.345 1.00 97.56 92 PHE A C 1
ATOM 711 O O . PHE A 1 92 ? -17.756 3.082 -4.133 1.00 97.56 92 PHE A O 1
ATOM 718 N N . LEU A 1 93 ? -18.137 1.788 -5.931 1.00 97.44 93 LEU A N 1
ATOM 719 C CA . LEU A 1 93 ? -18.787 0.719 -5.176 1.00 97.44 93 LEU A CA 1
ATOM 720 C C . LEU A 1 93 ? -17.824 0.058 -4.177 1.00 97.44 93 LEU A C 1
ATOM 722 O O . LEU A 1 93 ? -18.191 -0.136 -3.017 1.00 97.44 93 LEU A O 1
ATOM 726 N N . PHE A 1 94 ? -16.583 -0.238 -4.579 1.00 97.62 94 PHE A N 1
ATOM 727 C CA . PHE A 1 94 ? -15.567 -0.767 -3.659 1.00 97.62 94 PHE A CA 1
ATOM 728 C C . PHE A 1 94 ? -15.281 0.194 -2.500 1.00 97.62 94 PHE A C 1
ATOM 730 O O . PHE A 1 94 ? -15.253 -0.225 -1.340 1.00 97.62 94 PHE A O 1
ATOM 737 N N . VAL A 1 95 ? -15.125 1.488 -2.797 1.00 97.38 95 VAL A N 1
ATOM 738 C CA . VAL A 1 95 ? -14.917 2.527 -1.778 1.00 97.38 95 VAL A CA 1
ATOM 739 C C . VAL A 1 95 ? -16.114 2.602 -0.828 1.00 97.38 95 VAL A C 1
ATOM 741 O O . VAL A 1 95 ? -15.925 2.566 0.387 1.00 97.38 95 VAL A O 1
ATOM 744 N N . ALA A 1 96 ? -17.340 2.650 -1.352 1.00 97.81 96 ALA A N 1
ATOM 745 C CA . ALA A 1 96 ? -18.557 2.744 -0.551 1.00 97.81 96 ALA A CA 1
ATOM 746 C C . ALA A 1 96 ? -18.734 1.533 0.377 1.00 97.81 96 ALA A C 1
ATOM 748 O O . ALA A 1 96 ? -18.974 1.709 1.574 1.00 97.81 96 ALA A O 1
ATOM 749 N N . ASN A 1 97 ? -18.544 0.316 -0.139 1.00 96.62 97 ASN A N 1
ATOM 750 C CA . ASN A 1 97 ? -18.627 -0.910 0.657 1.00 96.62 97 ASN A CA 1
ATOM 751 C C . ASN A 1 97 ? -17.598 -0.901 1.791 1.00 96.62 97 ASN A C 1
ATOM 753 O O . ASN A 1 97 ? -17.949 -1.112 2.955 1.00 96.62 97 ASN A O 1
ATOM 757 N N . ARG A 1 98 ? -16.343 -0.549 1.485 1.00 97.31 98 ARG A N 1
ATOM 758 C CA . ARG A 1 98 ? -15.292 -0.457 2.502 1.00 97.31 98 ARG A CA 1
ATOM 759 C C . ARG A 1 98 ? -15.585 0.616 3.551 1.00 97.31 98 ARG A C 1
ATOM 761 O O . ARG A 1 98 ? -15.336 0.406 4.737 1.00 97.31 98 ARG A O 1
ATOM 768 N N . MET A 1 99 ? -16.136 1.758 3.141 1.00 97.56 99 MET A N 1
ATOM 769 C CA . MET A 1 99 ? -16.552 2.812 4.066 1.00 97.56 99 MET A CA 1
ATOM 770 C C . MET A 1 99 ? -17.648 2.327 5.017 1.00 97.56 99 MET A C 1
ATOM 772 O O . MET A 1 99 ? -17.556 2.586 6.217 1.00 97.56 99 MET A O 1
ATOM 776 N N . MET A 1 100 ? -18.653 1.598 4.524 1.00 97.62 100 MET A N 1
ATOM 777 C CA . MET A 1 100 ? -19.700 1.020 5.374 1.00 97.62 100 MET A CA 1
ATOM 778 C C . MET A 1 100 ? -19.122 0.007 6.370 1.00 97.62 100 MET A C 1
ATOM 780 O O . MET A 1 100 ? -19.438 0.067 7.560 1.00 97.62 100 MET A O 1
ATOM 784 N N . GLU A 1 101 ? -18.219 -0.872 5.933 1.00 96.94 101 GLU A N 1
ATOM 785 C CA . GLU A 1 101 ? -17.515 -1.803 6.823 1.00 96.94 101 GLU A CA 1
ATOM 786 C C . GLU A 1 101 ? -16.769 -1.063 7.937 1.00 96.94 101 GLU A C 1
ATOM 788 O O . GLU A 1 101 ? -16.954 -1.370 9.119 1.00 96.94 101 GLU A O 1
ATOM 793 N N . TYR A 1 102 ? -15.989 -0.034 7.595 1.00 97.06 102 TYR A N 1
ATOM 794 C CA . TYR A 1 102 ? -15.286 0.775 8.588 1.00 97.06 102 TYR A CA 1
ATOM 795 C C . TYR A 1 102 ? -16.238 1.517 9.520 1.00 97.06 102 TYR A C 1
ATOM 797 O O . TYR A 1 102 ? -15.999 1.529 10.724 1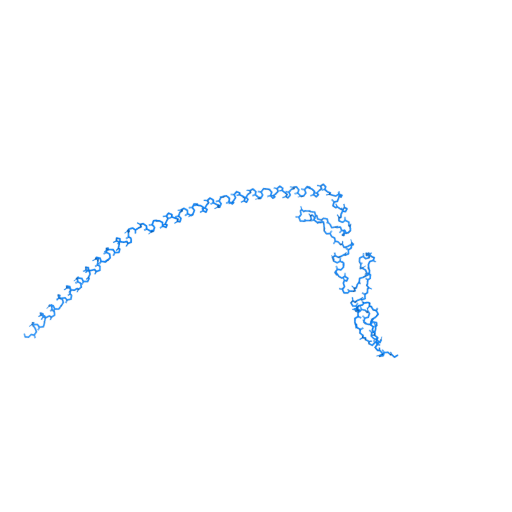.00 97.06 102 TYR A O 1
ATOM 805 N N . GLN A 1 103 ? -17.356 2.054 9.028 1.00 98.31 103 GLN A N 1
ATOM 806 C CA . GLN A 1 103 ? -18.373 2.654 9.892 1.00 98.31 103 GLN A CA 1
ATOM 807 C C . GLN A 1 103 ? -18.917 1.644 10.910 1.00 98.31 103 GLN A C 1
ATOM 809 O O . GLN A 1 103 ? -19.057 1.973 12.090 1.00 98.31 103 GLN A O 1
ATOM 814 N N . THR A 1 104 ? -19.192 0.402 10.497 1.00 98.25 104 THR A N 1
ATOM 815 C CA . THR A 1 104 ? -19.644 -0.638 11.436 1.00 98.25 104 THR A CA 1
ATOM 816 C C . THR A 1 104 ? -18.555 -1.029 12.435 1.00 98.25 104 THR A C 1
ATOM 818 O O . THR A 1 104 ? -18.847 -1.207 13.619 1.00 98.25 104 THR A O 1
ATOM 821 N N . MET A 1 105 ? -17.299 -1.120 11.993 1.00 98.19 105 MET A N 1
ATOM 822 C CA . MET A 1 105 ? -16.162 -1.440 12.853 1.00 98.19 105 MET A CA 1
ATOM 823 C C . MET A 1 105 ? -15.910 -0.337 13.882 1.00 98.19 105 MET A C 1
ATOM 825 O O . MET A 1 105 ? -15.775 -0.639 15.064 1.00 98.19 105 MET A O 1
ATOM 829 N N . ILE A 1 106 ? -15.929 0.930 13.464 1.00 98.56 106 ILE A N 1
ATOM 830 C CA . ILE A 1 106 ? -15.784 2.095 14.344 1.00 98.56 106 ILE A CA 1
ATOM 831 C C . ILE A 1 106 ? -16.888 2.097 15.403 1.00 98.56 106 ILE A C 1
ATOM 833 O O . ILE A 1 106 ? -16.594 2.242 16.586 1.00 98.56 106 ILE A O 1
ATOM 837 N N . LYS A 1 107 ? -18.149 1.848 15.018 1.00 98.44 107 LYS A N 1
ATOM 838 C CA . LYS A 1 107 ? -19.259 1.730 15.982 1.00 98.44 107 LYS A CA 1
ATOM 839 C C . LYS A 1 107 ? -19.003 0.632 17.021 1.00 98.44 107 LYS A C 1
ATOM 841 O O . LYS A 1 107 ? -19.185 0.869 18.212 1.00 98.44 107 LYS A O 1
ATOM 846 N N . LYS A 1 108 ? -18.546 -0.551 16.591 1.00 98.38 108 LYS A N 1
ATOM 847 C CA . LYS A 1 108 ? -18.212 -1.665 17.498 1.00 98.38 108 LYS A CA 1
ATOM 848 C C . LYS A 1 108 ? -17.038 -1.332 18.422 1.00 98.38 108 LYS A C 1
ATOM 850 O O . LYS A 1 108 ? -17.092 -1.654 19.606 1.00 98.38 108 LYS A O 1
ATOM 855 N N . LEU A 1 109 ? -15.991 -0.696 17.896 1.00 98.31 109 LEU A N 1
ATOM 856 C CA . LEU A 1 109 ? -14.823 -0.282 18.676 1.00 98.31 109 LEU A CA 1
ATOM 857 C C . LEU A 1 109 ? -15.197 0.769 19.723 1.00 98.31 109 LEU A C 1
ATOM 859 O O . LEU A 1 109 ? -14.823 0.609 20.880 1.00 98.31 109 LEU A O 1
ATOM 863 N N . ASN A 1 110 ? -16.006 1.763 19.357 1.00 98.31 110 ASN A N 1
ATOM 864 C CA . ASN A 1 110 ? -16.491 2.779 20.291 1.00 98.31 110 ASN A CA 1
ATOM 865 C C . ASN A 1 110 ? -17.342 2.168 21.412 1.00 98.31 110 ASN A C 1
ATOM 867 O O . ASN A 1 110 ? -17.126 2.480 22.578 1.00 98.31 110 ASN A O 1
ATOM 871 N N . ALA A 1 111 ? -18.247 1.238 21.089 1.00 98.19 111 ALA A N 1
ATOM 872 C CA . ALA A 1 111 ? -19.027 0.530 22.107 1.00 98.19 111 ALA A CA 1
ATOM 873 C C . ALA A 1 111 ? -18.131 -0.288 23.056 1.00 98.19 111 ALA A C 1
ATOM 875 O O . ALA A 1 111 ? -18.348 -0.319 24.267 1.00 98.19 111 ALA A O 1
ATOM 876 N N . LYS A 1 112 ? -17.085 -0.934 22.521 1.00 98.00 112 LYS A N 1
ATOM 877 C CA . LYS A 1 112 ? -16.108 -1.666 23.336 1.00 98.00 112 LYS A CA 1
ATOM 878 C C . LYS A 1 112 ? -15.287 -0.729 24.224 1.00 98.00 112 LYS A C 1
ATOM 880 O O . LYS A 1 112 ? -15.002 -1.096 25.359 1.00 98.00 112 LYS A O 1
ATOM 885 N N . MET A 1 113 ? -14.920 0.447 23.721 1.00 98.00 113 MET A N 1
ATOM 886 C CA . MET A 1 113 ? -14.202 1.473 24.476 1.00 98.00 113 MET A CA 1
ATOM 887 C C . MET A 1 113 ? -15.027 1.940 25.677 1.00 98.00 113 MET A C 1
ATOM 889 O O . MET A 1 113 ? -14.545 1.825 26.796 1.00 98.00 113 MET A O 1
ATOM 893 N N . GLN A 1 114 ? -16.297 2.301 25.469 1.00 98.06 114 GLN A N 1
ATOM 894 C CA . GLN A 1 114 ? -17.211 2.682 26.555 1.00 98.06 114 GLN A CA 1
ATOM 895 C C . GLN A 1 114 ? -17.350 1.577 27.612 1.00 98.06 114 GLN A C 1
ATOM 897 O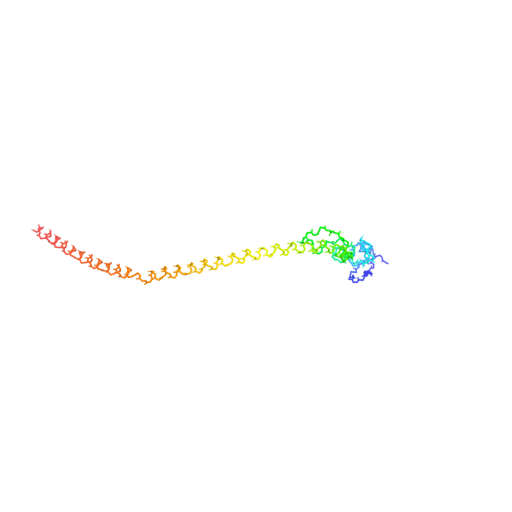 O . GLN A 1 114 ? -17.241 1.824 28.810 1.00 98.06 114 GLN A O 1
ATOM 902 N N . LEU A 1 115 ? -17.513 0.323 27.182 1.00 97.94 115 LEU A N 1
ATOM 903 C CA . LEU A 1 115 ? -17.617 -0.807 28.106 1.00 97.94 115 LEU A CA 1
ATOM 904 C C . LEU A 1 115 ? -16.328 -1.036 28.912 1.00 97.94 115 LEU A C 1
ATOM 906 O O . LEU A 1 115 ? -16.387 -1.458 30.069 1.00 97.94 115 LEU A O 1
ATOM 910 N N . LEU A 1 116 ? -15.161 -0.809 28.309 1.00 97.75 116 LEU A N 1
ATOM 911 C CA . LEU A 1 116 ? -13.883 -0.890 29.015 1.00 97.75 116 LEU A CA 1
ATOM 912 C C . LEU A 1 116 ? -13.712 0.271 29.997 1.00 97.75 116 LEU A C 1
ATOM 914 O O . LEU A 1 116 ? -13.272 0.031 31.117 1.00 97.75 116 LEU A O 1
ATOM 918 N N . GLU A 1 117 ? -14.112 1.485 29.623 1.00 97.81 117 GLU A N 1
ATOM 919 C CA . GLU A 1 117 ? -14.109 2.655 30.507 1.00 97.81 117 GLU A CA 1
ATOM 920 C C . GLU A 1 117 ? -14.993 2.425 31.742 1.00 97.81 117 GLU A C 1
ATOM 922 O O . GLU A 1 117 ? -14.537 2.607 32.870 1.00 97.81 117 GLU A O 1
ATOM 927 N N . GLU A 1 118 ? -16.214 1.911 31.564 1.00 97.44 118 GLU A N 1
ATOM 928 C CA . GLU A 1 118 ? -17.108 1.574 32.680 1.00 97.44 118 GLU A CA 1
ATOM 929 C C . GLU A 1 118 ? -16.531 0.492 33.603 1.00 97.44 118 GLU A C 1
ATOM 931 O O . GLU A 1 118 ? -16.668 0.560 34.828 1.00 97.44 118 GLU A O 1
ATOM 936 N N . LYS A 1 119 ? -15.897 -0.539 33.031 1.00 97.19 119 LYS A N 1
ATOM 937 C CA . LYS A 1 119 ? -15.245 -1.595 33.817 1.00 97.19 119 LYS A CA 1
ATOM 938 C C . LYS A 1 119 ? -14.053 -1.059 34.595 1.00 97.19 119 LYS A C 1
ATOM 940 O O . LYS A 1 119 ? -13.908 -1.415 35.762 1.00 97.19 119 LYS A O 1
ATOM 945 N N . ASN A 1 120 ? -13.239 -0.210 33.976 1.00 96.19 120 ASN A N 1
ATOM 946 C CA . ASN A 1 120 ? -12.101 0.417 34.636 1.00 96.19 120 ASN A CA 1
ATOM 947 C C . ASN A 1 120 ? -12.568 1.276 35.814 1.00 96.19 120 ASN A C 1
ATOM 949 O O . ASN A 1 120 ? -12.074 1.080 36.918 1.00 96.19 120 ASN A O 1
ATOM 953 N N . ALA A 1 121 ? -13.602 2.103 35.633 1.00 96.81 121 ALA A N 1
ATOM 954 C CA . ALA A 1 121 ? -14.171 2.901 36.720 1.00 96.81 121 ALA A CA 1
ATOM 955 C C . ALA A 1 121 ? -14.675 2.034 37.894 1.00 96.81 121 ALA A C 1
ATOM 957 O O . ALA A 1 121 ? -14.451 2.355 39.061 1.00 96.81 121 ALA A O 1
ATOM 958 N N . LYS A 1 122 ? -15.321 0.892 37.612 1.00 96.12 122 LYS A N 1
ATOM 959 C CA . LYS A 1 122 ? -15.755 -0.054 38.660 1.00 96.12 122 LYS A CA 1
ATOM 960 C C . LYS A 1 122 ? -14.577 -0.682 39.402 1.00 96.12 122 LYS A C 1
ATOM 962 O O . LYS A 1 122 ? -14.620 -0.779 40.626 1.00 96.12 122 LYS A O 1
ATOM 967 N N . LEU A 1 123 ? -13.541 -1.102 38.676 1.00 95.69 123 LEU A N 1
ATOM 968 C CA . LEU A 1 123 ? -12.332 -1.668 39.274 1.00 95.69 123 LEU A CA 1
ATOM 969 C C . LEU A 1 123 ? -11.601 -0.635 40.135 1.00 95.69 123 LEU A C 1
ATOM 971 O O . LEU A 1 123 ? -11.153 -0.971 41.226 1.00 95.69 123 LEU A O 1
ATOM 975 N N . GLU A 1 124 ? -11.529 0.620 39.695 1.00 95.25 124 GLU A N 1
ATOM 976 C CA . GLU A 1 124 ? -10.955 1.718 40.477 1.00 95.25 124 GLU A CA 1
ATOM 977 C C . GLU A 1 124 ? -11.707 1.926 41.798 1.00 95.25 124 GLU A C 1
ATOM 979 O O . GLU A 1 124 ? -11.075 2.010 42.853 1.00 95.25 124 GLU A O 1
ATOM 984 N N . LEU A 1 125 ? -13.045 1.920 41.772 1.00 93.94 125 LEU A N 1
ATOM 985 C CA . LEU A 1 125 ? -13.865 2.002 42.986 1.00 93.94 125 LEU A CA 1
ATOM 986 C C . LEU A 1 125 ? -13.655 0.798 43.913 1.00 93.94 125 LEU A C 1
ATOM 988 O O . LEU A 1 125 ? -13.545 0.964 45.129 1.00 93.94 125 LEU A O 1
ATOM 992 N N . GLU A 1 126 ? -13.576 -0.416 43.365 1.00 93.44 126 GLU A N 1
ATOM 993 C CA . GLU A 1 126 ? -13.340 -1.623 44.162 1.00 93.44 126 GLU A CA 1
ATOM 994 C C . GLU A 1 126 ? -11.949 -1.604 44.814 1.00 93.44 126 GLU A C 1
ATOM 996 O O . GLU A 1 126 ? -11.813 -1.925 45.999 1.00 93.44 126 GLU A O 1
ATOM 1001 N N . ILE A 1 127 ? -10.919 -1.177 44.075 1.00 93.00 127 ILE A N 1
ATOM 1002 C CA . ILE A 1 127 ? -9.558 -1.005 44.595 1.00 93.00 127 ILE A CA 1
ATOM 1003 C C . ILE A 1 127 ? -9.547 0.035 45.717 1.00 93.00 127 ILE A C 1
ATOM 1005 O O . ILE A 1 127 ? -8.981 -0.233 46.780 1.00 93.00 127 ILE A O 1
ATOM 1009 N N . GLN A 1 128 ? -10.196 1.187 45.532 1.00 88.19 128 GLN A N 1
ATOM 1010 C CA . GLN A 1 128 ? -10.307 2.216 46.572 1.00 88.19 128 GLN A CA 1
ATOM 1011 C C . GLN A 1 128 ? -11.028 1.684 47.818 1.00 88.19 128 GLN A C 1
ATOM 1013 O O . GLN A 1 128 ? -10.538 1.868 48.933 1.00 88.19 128 GLN A O 1
ATOM 1018 N N . GLY A 1 129 ? -12.137 0.959 47.642 1.00 86.31 129 GLY A N 1
ATOM 1019 C CA . GLY A 1 129 ? -12.896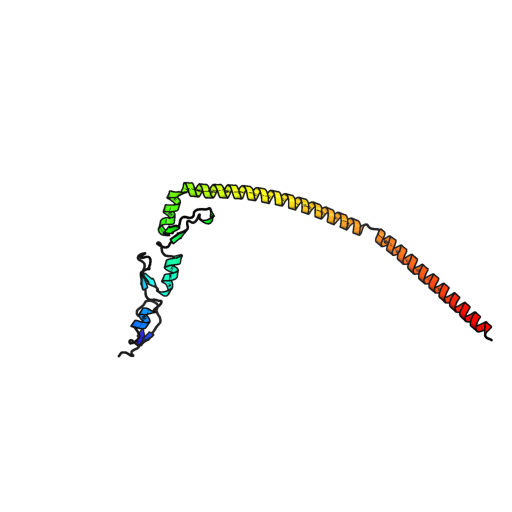 0.355 48.738 1.00 86.31 129 GLY A CA 1
ATOM 1020 C C . GLY A 1 129 ? -12.087 -0.678 49.527 1.00 86.31 129 GLY A C 1
ATOM 1021 O O . GLY A 1 129 ? -12.038 -0.621 50.757 1.00 86.31 129 GLY A O 1
ATOM 1022 N N . ARG A 1 130 ? -11.385 -1.588 48.840 1.00 85.88 130 ARG A N 1
ATOM 1023 C CA . ARG A 1 130 ? -10.489 -2.566 49.483 1.00 85.88 130 ARG A CA 1
ATOM 1024 C C . ARG A 1 130 ? -9.311 -1.882 50.183 1.00 85.88 130 ARG A C 1
ATOM 1026 O O . ARG A 1 130 ? -8.966 -2.266 51.297 1.00 85.88 130 ARG A O 1
ATOM 1033 N N . THR A 1 131 ? -8.733 -0.842 49.581 1.00 77.69 131 THR A N 1
ATOM 1034 C CA . THR A 1 131 ? -7.643 -0.052 50.184 1.00 77.69 131 THR A CA 1
ATOM 1035 C C . THR A 1 131 ? -8.107 0.655 51.464 1.00 77.69 131 THR A C 1
ATOM 1037 O O . THR A 1 131 ? -7.411 0.605 52.477 1.00 77.69 131 THR A O 1
ATOM 1040 N N . ALA A 1 132 ? -9.313 1.234 51.465 1.00 75.12 132 ALA A N 1
ATOM 1041 C CA . ALA A 1 132 ? -9.914 1.858 52.646 1.00 75.12 132 ALA A CA 1
ATOM 1042 C C . ALA A 1 132 ? -10.259 0.844 53.754 1.00 75.12 132 ALA A C 1
ATOM 1044 O O . ALA A 1 132 ? -10.123 1.137 54.941 1.00 75.12 132 ALA A O 1
ATOM 1045 N N . GLN A 1 133 ? -10.675 -0.374 53.400 1.00 65.38 133 GLN A N 1
ATOM 1046 C CA . GLN A 1 133 ? -10.869 -1.451 54.378 1.00 65.38 133 GLN A CA 1
ATOM 1047 C C . GLN A 1 133 ? -9.548 -1.921 55.002 1.00 65.38 133 GLN A C 1
ATOM 1049 O O . GLN A 1 133 ? -9.513 -2.257 56.182 1.00 65.38 133 GLN A O 1
ATOM 1054 N N . VAL A 1 134 ? -8.449 -1.932 54.242 1.00 66.75 134 VAL A N 1
ATOM 1055 C CA . VAL A 1 134 ? -7.118 -2.260 54.776 1.00 66.75 134 VAL A CA 1
ATOM 1056 C C . VAL A 1 134 ? -6.613 -1.168 55.724 1.00 66.75 134 VAL A C 1
ATOM 1058 O O . VAL A 1 134 ? -6.035 -1.499 56.754 1.00 66.75 134 VAL A O 1
ATOM 1061 N N . SER A 1 135 ? -6.872 0.112 55.440 1.00 59.47 135 SER A N 1
ATOM 1062 C CA . SER A 1 135 ? -6.458 1.219 56.317 1.00 59.47 135 SER A CA 1
ATOM 1063 C C . SER A 1 135 ? -7.323 1.389 57.573 1.00 59.47 135 SER A C 1
ATOM 1065 O O . SER A 1 135 ? -6.835 1.901 58.577 1.00 59.47 135 SER A O 1
ATOM 1067 N N . THR A 1 136 ? -8.587 0.950 57.556 1.00 57.16 136 THR A N 1
ATOM 1068 C CA . THR A 1 136 ? -9.522 1.092 58.693 1.00 57.16 136 THR A CA 1
ATOM 1069 C C . THR A 1 136 ? -9.587 -0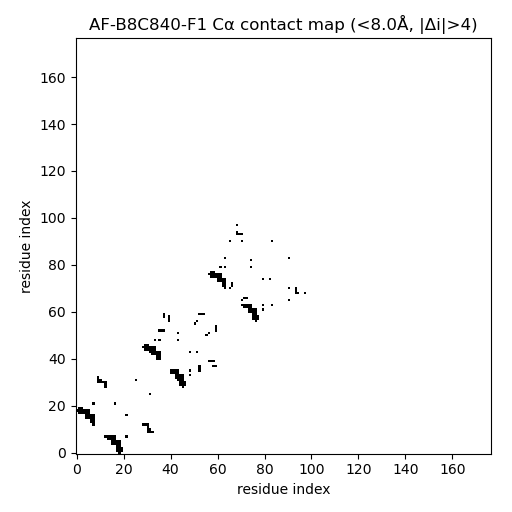.119 59.620 1.00 57.16 136 THR A C 1
ATOM 1071 O O . THR A 1 136 ? -10.229 -0.036 60.671 1.00 57.16 136 THR A O 1
ATOM 1074 N N . LYS A 1 137 ? -8.922 -1.237 59.292 1.00 56.28 137 LYS A N 1
ATOM 1075 C CA . LYS A 1 137 ? -8.836 -2.409 60.174 1.00 56.28 137 LYS A CA 1
ATOM 1076 C C . LYS A 1 137 ? -8.046 -2.086 61.445 1.00 56.28 137 LYS A C 1
ATOM 1078 O O . LYS A 1 137 ? -6.881 -2.424 61.591 1.00 56.28 137 LYS A O 1
ATOM 1083 N N . LYS A 1 138 ? -8.777 -1.555 62.423 1.00 54.41 138 LYS A N 1
ATOM 1084 C CA . LYS A 1 138 ? -8.511 -1.565 63.869 1.00 54.41 138 LYS A CA 1
ATOM 1085 C C . LYS A 1 138 ? -8.083 -2.954 64.371 1.00 54.41 138 LYS A C 1
ATOM 1087 O O . LYS A 1 138 ? -7.459 -3.061 65.419 1.00 54.41 138 LYS A O 1
ATOM 1092 N N . ASP A 1 139 ? -8.387 -4.008 63.612 1.00 55.84 139 ASP A N 1
ATOM 1093 C CA . ASP A 1 139 ? -7.982 -5.385 63.869 1.00 55.84 139 ASP A CA 1
ATOM 1094 C C . ASP A 1 139 ? -6.462 -5.556 63.943 1.00 55.84 139 ASP A C 1
ATOM 1096 O O . ASP A 1 139 ? -6.011 -6.296 64.813 1.00 55.84 139 ASP A O 1
ATOM 1100 N N . THR A 1 140 ? -5.651 -4.875 63.120 1.00 63.28 140 THR A N 1
ATOM 1101 C CA . THR A 1 140 ? -4.182 -4.980 63.241 1.00 63.28 140 THR A CA 1
ATOM 1102 C C . THR A 1 140 ? -3.679 -4.367 64.546 1.00 63.28 140 THR A C 1
ATOM 1104 O O . THR A 1 140 ? -2.828 -4.963 65.206 1.00 63.28 140 THR A O 1
ATOM 1107 N N . ASP A 1 141 ? -4.252 -3.243 64.980 1.00 64.62 141 ASP A N 1
ATOM 1108 C CA . ASP A 1 141 ? -3.899 -2.597 66.250 1.00 64.62 141 ASP A CA 1
ATOM 1109 C C . ASP A 1 141 ? -4.409 -3.377 67.472 1.00 64.62 141 ASP A C 1
ATOM 1111 O O . ASP A 1 141 ? -3.691 -3.523 68.465 1.00 64.62 141 ASP A O 1
ATOM 1115 N N . VAL A 1 142 ? -5.624 -3.932 67.408 1.00 67.06 142 VAL A N 1
ATOM 1116 C CA . VAL A 1 142 ? -6.197 -4.774 68.472 1.00 67.06 142 VAL A CA 1
ATOM 1117 C C . VAL A 1 142 ? -5.400 -6.070 68.613 1.00 67.06 142 VAL A C 1
ATOM 1119 O O . VAL A 1 142 ? -4.971 -6.393 69.719 1.00 67.06 142 VAL A O 1
ATOM 1122 N N . HIS A 1 143 ? -5.102 -6.763 67.508 1.00 72.69 143 HIS A N 1
ATOM 1123 C CA . HIS A 1 143 ? -4.279 -7.974 67.547 1.00 72.69 143 HIS A CA 1
ATOM 1124 C C . HIS A 1 143 ? -2.843 -7.666 67.997 1.00 72.69 143 HIS A C 1
ATOM 1126 O O . HIS A 1 143 ? -2.280 -8.428 68.778 1.00 72.69 143 HIS A O 1
ATOM 1132 N N . SER A 1 144 ? -2.263 -6.528 67.598 1.00 77.62 144 SER A N 1
ATOM 1133 C CA . SER A 1 144 ? -0.949 -6.073 68.084 1.00 77.62 144 SER A CA 1
ATOM 1134 C C . SER A 1 144 ? -0.932 -5.883 69.607 1.00 77.62 144 SER A C 1
ATOM 1136 O O . SER A 1 144 ? 0.012 -6.298 70.285 1.00 77.62 144 SER A O 1
ATOM 1138 N N . ASN A 1 145 ? -1.997 -5.315 70.177 1.00 83.00 145 ASN A N 1
ATOM 1139 C CA . ASN A 1 145 ? -2.122 -5.130 71.622 1.00 83.00 145 ASN A CA 1
ATOM 1140 C C . ASN A 1 145 ? -2.356 -6.451 72.373 1.00 83.00 145 ASN A C 1
ATOM 1142 O O . ASN A 1 145 ? -1.747 -6.668 73.426 1.00 83.00 145 ASN A O 1
ATOM 1146 N N . GLU A 1 146 ? -3.173 -7.353 71.826 1.00 86.19 146 GLU A N 1
ATOM 1147 C CA . GLU A 1 146 ? -3.405 -8.693 72.380 1.00 86.19 146 GLU A CA 1
ATOM 1148 C C . GLU A 1 146 ? -2.097 -9.503 72.411 1.00 86.19 146 GLU A C 1
ATOM 1150 O O . GLU A 1 146 ? -1.734 -10.076 73.441 1.00 86.19 146 GLU A O 1
ATOM 1155 N N . VAL A 1 147 ? -1.322 -9.461 71.319 1.00 88.56 147 VAL A N 1
ATOM 1156 C CA . VAL A 1 147 ? -0.004 -10.104 71.214 1.00 88.56 147 VAL A CA 1
ATOM 1157 C C . VAL A 1 147 ? 0.956 -9.543 72.261 1.00 88.56 147 VAL A C 1
ATOM 1159 O O . VAL A 1 147 ? 1.562 -10.316 73.000 1.00 88.56 147 VAL A O 1
ATOM 1162 N N . LYS A 1 148 ? 1.050 -8.215 72.421 1.00 92.06 148 LYS A N 1
ATOM 1163 C CA . LYS A 1 148 ? 1.888 -7.599 73.472 1.00 92.06 148 LYS A CA 1
ATOM 1164 C C . LYS A 1 148 ? 1.499 -8.076 74.875 1.00 92.06 148 LYS A C 1
ATOM 1166 O O . LYS A 1 148 ? 2.372 -8.343 75.706 1.00 92.06 148 LYS A O 1
ATOM 1171 N N . LYS A 1 149 ? 0.196 -8.200 75.149 1.00 93.50 149 LYS A N 1
ATOM 1172 C CA . LYS A 1 149 ? -0.327 -8.665 76.442 1.00 93.50 149 LYS A CA 1
ATOM 1173 C C . LYS A 1 149 ? 0.023 -10.131 76.698 1.00 93.50 149 LYS A C 1
ATOM 1175 O O . LYS A 1 149 ? 0.457 -10.468 77.802 1.00 93.50 149 LYS A O 1
ATOM 1180 N N . LEU A 1 150 ? -0.124 -10.984 75.685 1.00 92.06 150 LEU A N 1
ATOM 1181 C CA . LEU A 1 150 ? 0.239 -12.399 75.755 1.00 92.06 150 LEU A CA 1
ATOM 1182 C C . LEU A 1 150 ? 1.747 -12.582 75.960 1.00 92.06 150 LEU A C 1
ATOM 1184 O O . LEU A 1 150 ? 2.139 -13.302 76.877 1.00 92.06 150 LEU A O 1
ATOM 1188 N N . THR A 1 151 ? 2.590 -11.856 75.221 1.00 93.62 151 THR A N 1
ATOM 1189 C CA . THR A 1 151 ? 4.054 -11.893 75.379 1.00 93.62 151 THR A CA 1
ATOM 1190 C C . THR A 1 151 ? 4.486 -11.529 76.802 1.00 93.62 151 THR A C 1
ATOM 1192 O O . THR A 1 151 ? 5.303 -12.226 77.404 1.00 93.62 151 THR A O 1
ATOM 1195 N N . LYS A 1 152 ? 3.892 -10.485 77.400 1.00 94.50 152 LYS A N 1
ATOM 1196 C CA . LYS A 1 152 ? 4.192 -10.089 78.789 1.00 94.50 152 LYS A CA 1
ATOM 1197 C C . LYS A 1 152 ? 3.826 -11.183 79.799 1.00 94.50 152 LYS A C 1
ATOM 1199 O O . LYS A 1 152 ? 4.540 -11.406 80.779 1.00 94.50 152 LYS A O 1
ATOM 1204 N N . ARG A 1 153 ? 2.706 -11.870 79.570 1.00 94.12 153 ARG A N 1
ATOM 1205 C CA . ARG A 1 153 ? 2.207 -12.935 80.447 1.00 94.12 153 ARG A CA 1
ATOM 1206 C C . ARG A 1 153 ? 3.063 -14.198 80.349 1.00 94.12 153 ARG A C 1
ATOM 1208 O O . ARG A 1 153 ? 3.372 -14.776 81.387 1.00 94.12 153 ARG A O 1
ATOM 1215 N N . ILE A 1 154 ? 3.510 -14.559 79.144 1.00 93.56 154 ILE A N 1
ATOM 1216 C CA . ILE A 1 154 ? 4.481 -15.642 78.927 1.00 93.56 154 ILE A CA 1
ATOM 1217 C C . ILE A 1 154 ? 5.777 -15.348 79.688 1.00 93.56 154 ILE A C 1
ATOM 1219 O O . ILE A 1 154 ? 6.189 -16.168 80.501 1.00 93.56 154 ILE A O 1
ATOM 1223 N N . GLY A 1 155 ? 6.349 -14.146 79.546 1.00 92.56 155 GLY A N 1
ATOM 1224 C CA . GLY A 1 155 ? 7.577 -13.780 80.267 1.00 92.56 155 GLY A CA 1
ATOM 1225 C C . GLY A 1 155 ? 7.437 -13.840 81.795 1.00 92.56 155 GLY A C 1
ATOM 1226 O O . GLY A 1 155 ? 8.369 -14.225 82.499 1.00 92.56 155 GLY A O 1
ATOM 1227 N N . THR A 1 156 ? 6.249 -13.517 82.321 1.00 91.81 156 THR A N 1
ATOM 1228 C CA . THR A 1 156 ? 5.963 -13.627 83.761 1.00 91.81 156 THR A CA 1
ATOM 1229 C C . THR A 1 156 ? 5.923 -15.091 84.204 1.00 91.81 156 THR A C 1
ATOM 1231 O O . THR A 1 156 ? 6.569 -15.447 85.186 1.00 91.81 156 THR A O 1
ATOM 1234 N N . LEU A 1 157 ? 5.215 -15.946 83.458 1.00 91.00 157 LEU A N 1
ATOM 1235 C CA . LEU A 1 157 ? 5.115 -17.381 83.742 1.00 91.00 157 LEU A CA 1
ATOM 1236 C C . LEU A 1 157 ? 6.472 -18.082 83.648 1.00 91.00 157 LEU A C 1
ATOM 1238 O O . LEU A 1 157 ? 6.799 -18.889 84.514 1.00 91.00 157 LEU A O 1
ATOM 1242 N N . GLU A 1 158 ? 7.287 -17.746 82.649 1.00 92.31 158 GLU A N 1
ATOM 1243 C CA . GLU A 1 158 ? 8.661 -18.243 82.532 1.00 92.31 158 GLU A CA 1
ATOM 1244 C C . GLU A 1 158 ? 9.522 -17.821 83.727 1.00 92.31 158 GLU A C 1
ATOM 1246 O O . GLU A 1 158 ? 10.305 -18.621 84.240 1.00 92.31 158 GLU A O 1
ATOM 1251 N N . GLY A 1 159 ? 9.361 -16.582 84.202 1.00 89.50 159 GLY A N 1
ATOM 1252 C CA . GLY A 1 159 ? 10.014 -16.090 85.413 1.00 89.50 159 GLY A CA 1
ATOM 1253 C C . GLY A 1 159 ? 9.621 -16.901 86.646 1.00 89.50 159 GLY A C 1
ATOM 1254 O O . GLY A 1 159 ? 10.500 -17.410 87.343 1.00 89.50 159 GLY A O 1
ATOM 1255 N N . THR A 1 160 ? 8.315 -17.087 86.870 1.00 89.75 160 THR A N 1
ATOM 1256 C CA . THR A 1 160 ? 7.783 -17.891 87.980 1.00 89.75 160 THR A CA 1
ATOM 1257 C C . THR A 1 160 ? 8.282 -19.333 87.908 1.00 89.75 160 THR A C 1
ATOM 1259 O O . THR A 1 160 ? 8.787 -19.865 88.895 1.00 89.75 160 THR A O 1
ATOM 1262 N N . CYS A 1 161 ? 8.226 -19.945 86.727 1.00 88.00 161 CYS A N 1
ATOM 1263 C CA . CYS A 1 161 ? 8.712 -21.297 86.491 1.00 88.00 161 CYS A CA 1
ATOM 1264 C C . CYS A 1 161 ? 10.208 -21.425 86.822 1.00 88.00 161 CYS A C 1
ATOM 1266 O O . CYS A 1 161 ? 10.596 -22.324 87.565 1.00 88.00 161 CYS A O 1
ATOM 1268 N N . LYS A 1 162 ? 11.049 -20.476 86.379 1.00 90.19 162 LYS A N 1
ATOM 1269 C CA . LYS A 1 162 ? 12.482 -20.445 86.727 1.00 90.19 162 LYS A CA 1
ATOM 1270 C C . LYS A 1 162 ? 12.718 -20.343 88.234 1.00 90.19 162 LYS A C 1
ATOM 1272 O O . LYS A 1 162 ? 13.636 -20.984 88.742 1.00 90.19 162 LYS A O 1
ATOM 1277 N N . THR A 1 163 ? 11.931 -19.545 88.956 1.00 87.31 163 THR A N 1
ATOM 1278 C CA . THR A 1 163 ? 12.030 -19.456 90.422 1.00 87.31 163 THR A CA 1
ATOM 1279 C C . THR A 1 163 ? 11.609 -20.744 91.119 1.00 87.31 163 THR A C 1
ATOM 1281 O O . THR A 1 163 ? 12.323 -21.185 92.015 1.00 87.31 163 THR A O 1
ATOM 1284 N N . GLU A 1 164 ? 10.514 -21.377 90.698 1.00 86.69 164 GLU A N 1
ATOM 1285 C CA . GLU A 1 164 ? 10.064 -22.649 91.277 1.00 86.69 164 GLU A CA 1
ATOM 1286 C C . GLU A 1 164 ? 11.075 -23.772 91.006 1.00 86.69 164 GLU A C 1
ATOM 1288 O O . GLU A 1 164 ? 11.439 -24.504 91.922 1.00 86.69 164 GLU A O 1
ATOM 1293 N N . PHE A 1 165 ? 11.650 -23.836 89.800 1.00 85.62 165 PHE A N 1
ATOM 1294 C CA . PHE A 1 165 ? 12.746 -24.764 89.503 1.00 85.62 165 PHE A CA 1
ATOM 1295 C C . PHE A 1 165 ? 13.970 -24.541 90.401 1.00 85.62 165 PHE A C 1
ATOM 1297 O O . PHE A 1 165 ? 14.529 -25.510 90.911 1.00 85.62 165 PHE A O 1
ATOM 1304 N N . LYS A 1 166 ? 14.367 -23.284 90.654 1.00 86.25 166 LYS A N 1
ATOM 1305 C CA . LYS A 1 166 ? 15.471 -22.975 91.581 1.00 86.25 166 LYS A CA 1
ATOM 1306 C C . LYS A 1 166 ? 15.168 -23.401 93.019 1.00 86.25 166 LYS A C 1
ATOM 1308 O O . LYS A 1 166 ? 16.068 -23.910 93.680 1.00 86.25 166 LYS A O 1
ATOM 1313 N N . LYS A 1 167 ? 13.930 -23.218 93.495 1.00 84.94 167 LYS A N 1
ATOM 1314 C CA . LYS A 1 167 ? 13.505 -23.670 94.832 1.00 84.94 167 LYS A CA 1
ATOM 1315 C C . LYS A 1 167 ? 13.587 -25.189 94.950 1.00 84.94 167 LYS A C 1
ATOM 1317 O O . LYS A 1 167 ? 14.241 -25.684 95.857 1.00 84.94 167 LYS A O 1
ATOM 1322 N N . VAL A 1 168 ? 13.033 -25.920 93.980 1.00 81.12 168 VAL A N 1
ATOM 1323 C CA . VAL A 1 168 ? 13.106 -27.391 93.941 1.00 81.12 168 VAL A CA 1
ATOM 1324 C C . VAL A 1 168 ? 14.559 -27.873 93.900 1.00 81.12 168 VAL A C 1
ATOM 1326 O O . VAL A 1 168 ? 14.920 -28.843 94.565 1.00 81.12 168 VAL A O 1
ATOM 1329 N N . GLU A 1 169 ? 15.428 -27.195 93.149 1.00 77.56 169 GLU A N 1
ATOM 1330 C CA . GLU A 1 169 ? 16.848 -27.538 93.103 1.00 77.56 169 GLU A CA 1
ATOM 1331 C C . GLU A 1 169 ? 17.563 -27.265 94.438 1.00 77.56 169 GLU A C 1
ATOM 1333 O O . GLU A 1 169 ? 18.414 -28.056 94.854 1.00 77.56 169 GLU A O 1
ATOM 1338 N N . GLN A 1 170 ? 17.201 -26.183 95.132 1.00 74.94 170 GLN A N 1
ATOM 1339 C CA . GLN A 1 170 ? 17.713 -25.850 96.460 1.00 74.94 170 GLN A CA 1
ATOM 1340 C C . GLN A 1 170 ? 17.248 -26.861 97.520 1.00 74.94 170 GLN A C 1
ATOM 1342 O O . GLN A 1 170 ? 18.085 -27.349 98.281 1.00 74.94 170 GLN A O 1
ATOM 1347 N N . ASP A 1 171 ? 15.974 -27.258 97.497 1.00 75.25 171 ASP A N 1
ATOM 1348 C CA . ASP A 1 171 ? 15.402 -28.278 98.388 1.00 75.25 171 ASP A CA 1
ATOM 1349 C C . ASP A 1 171 ? 16.026 -29.663 98.150 1.00 75.25 171 ASP A C 1
ATOM 1351 O O . ASP A 1 171 ? 16.320 -30.417 99.079 1.00 75.25 171 ASP A O 1
ATOM 1355 N N . ARG A 1 172 ? 16.337 -29.997 96.892 1.00 70.44 172 ARG A N 1
ATOM 1356 C CA . ARG A 1 172 ? 17.048 -31.242 96.568 1.00 70.44 172 ARG A CA 1
ATOM 1357 C C . ARG A 1 172 ? 18.499 -31.240 97.062 1.00 70.44 172 ARG A C 1
ATOM 1359 O O . ARG A 1 172 ? 19.059 -32.305 97.318 1.00 70.44 172 ARG A O 1
ATOM 1366 N N . ARG A 1 173 ? 19.136 -30.066 97.163 1.00 68.06 173 ARG A N 1
ATOM 1367 C CA . ARG A 1 173 ? 20.507 -29.911 97.686 1.00 68.06 173 ARG A CA 1
ATOM 1368 C C . ARG A 1 173 ? 20.548 -29.910 99.216 1.00 68.06 173 ARG A C 1
ATOM 1370 O O . ARG A 1 173 ? 21.535 -30.390 99.767 1.00 68.06 173 ARG A O 1
ATOM 1377 N N . SER A 1 174 ? 19.512 -29.418 99.898 1.00 64.94 174 SER A N 1
ATOM 1378 C CA . SER A 1 174 ? 19.415 -29.457 101.366 1.00 64.94 174 SER A CA 1
ATOM 1379 C C . SER A 1 174 ? 19.113 -30.862 101.900 1.00 64.94 174 SER A C 1
ATOM 1381 O O . SER A 1 174 ? 19.668 -31.233 102.926 1.00 64.94 174 SER A O 1
ATOM 1383 N N . HIS A 1 175 ? 18.348 -31.682 101.171 1.00 59.53 175 HIS A N 1
ATOM 1384 C CA . HIS A 1 175 ? 18.072 -33.086 101.527 1.00 59.53 175 HIS A CA 1
ATOM 1385 C C . HIS A 1 175 ? 19.219 -34.081 101.254 1.00 59.53 175 HIS A C 1
ATOM 1387 O O . HIS A 1 175 ? 19.071 -35.273 101.517 1.00 59.53 175 HIS A O 1
ATOM 1393 N N . LYS A 1 176 ? 20.353 -33.624 100.706 1.00 56.53 176 LYS A N 1
ATOM 1394 C CA . LYS A 1 176 ? 21.526 -34.457 100.372 1.00 56.53 176 LYS A CA 1
ATOM 1395 C C . LYS A 1 176 ? 22.706 -34.294 101.350 1.00 56.53 176 LYS A C 1
ATOM 1397 O O . LYS A 1 176 ? 23.804 -34.740 101.019 1.00 56.53 176 LYS A O 1
ATOM 1402 N N . LYS A 1 177 ? 22.496 -33.633 102.495 1.00 46.66 177 LYS A N 1
ATOM 1403 C CA . LYS A 1 177 ? 23.464 -33.471 103.592 1.00 46.66 177 LYS A CA 1
ATOM 1404 C C . LYS A 1 177 ? 23.077 -34.308 104.800 1.00 46.66 177 LYS A C 1
ATOM 1406 O O . LYS A 1 177 ? 21.860 -34.408 105.057 1.00 46.66 177 LYS A O 1
#

Organism: Thalassiosira pseudonana (NCBI:txid35128)

Nearest PDB structures (foldseek):
  3hcs-assembly1_A  TM=8.758E-01  e=2.526E-06  Homo sapiens

Foldseek 3Di:
DQQDWDAQPQPPGRDIGGNVCNVVCQVVPQRAFDQAPLNLVGTDRNVCSVVCQDPPRQQHWDAAPCVVLPGRDIGRNVCNVVVCVVCVVVSVVSVVVVVVVVVVVVVVVVVVVVVVVVVVVVVVVVVVVVVVVVVPPPVVVVVVVVVVVVVVVVVVVVVVVVVVVVVVVVVVVVVVD

InterPro domains:
  IPR001293 Zinc finger, TRAF-type [PF02176] (25-83)
  IPR001293 Zinc finger, TRAF-type [PS50145] (25-72)
  IPR013083 Zinc finger, RING/FYVE/PHD-type [G3DSA:3.30.40.10] (1-61)

pLDDT: mean 91.44, std 11.0, range [46.66, 98.56]

Secondary structure (DSSP, 8-state):
-TT-EEE--STT---EEEGGGHHHHHHH-TTSEEE-TT--S-EEETTTHHHIIIII-TTSEEE-TTGGGT---EEEGGGHHHHHHHTHHHHHHHHHHHHHHHHHHHHHHHHHHHHHHHHHHHHHHHHHHHHHHHHH-HHHHHHHHHHHHHHHHHHHHHHHHHHHHHHHHHHHHHTT-

Mean predicted aligned error: 12.42 Å

Sequence (177 aa):
CAFRLVSCPNTNCPETFSFKYSQQHDEECGFKLLPCPSNCGMSIPRNEVHIHVRDKCVLRAAECPLACLGCTTVVQAQDVARHLNEHSDQHFLFVANRMMEYQTMIKKLNAKMQLLEEKNAKLELEIQGRTAQVSTKKDTDVHSNEVKKLTKRIGTLEGTCKTEFKKVEQDRRSHKK

Solvent-accessible surface area (backbone atoms only — not comparable to full-atom values): 9952 Å² total; per-residue (Å²): 118,59,75,43,76,41,68,52,88,40,69,93,43,88,54,69,44,37,53,72,48,47,65,65,45,64,77,66,38,46,42,37,69,36,71,41,94,83,64,74,81,48,70,34,33,51,72,45,42,67,56,34,52,72,75,66,37,54,70,22,82,30,69,43,94,52,38,93,59,68,46,85,56,71,39,37,49,70,46,47,69,56,53,51,63,79,43,38,69,63,51,49,50,36,51,51,54,51,49,52,52,48,53,54,49,51,52,52,48,53,54,51,48,53,55,50,52,56,50,49,54,50,50,52,51,51,51,51,52,52,51,51,53,66,75,62,47,58,59,62,59,51,50,50,50,52,49,54,54,49,53,55,50,51,56,49,52,54,49,52,50,54,51,53,53,51,49,56,54,49,54,58,57,61,72,71,110

Radius of gyration: 47.25 Å; Cα contacts (8 Å, |Δi|>4): 123; chains: 1; bounding box: 69×43×134 Å